Protein AF-A0A139QKC0-F1 (afdb_monomer)

Radius of gyration: 18.35 Å; Cα contacts (8 Å, |Δi|>4): 380; chains: 1; bounding box: 44×45×50 Å

Structure (mmCIF, N/CA/C/O backbone):
data_AF-A0A139QKC0-F1
#
_entry.id   AF-A0A139QKC0-F1
#
loop_
_atom_site.group_PDB
_atom_site.id
_atom_site.type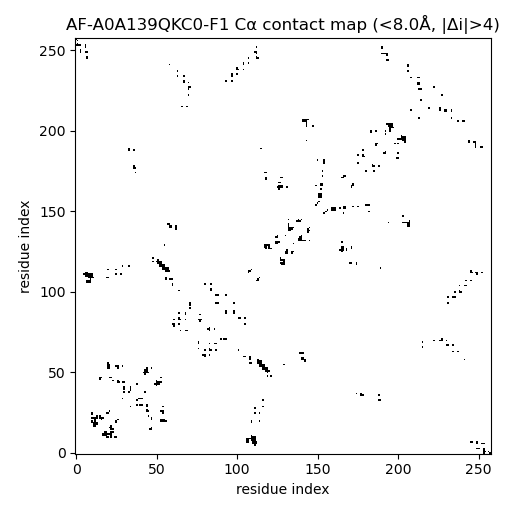_symbol
_atom_site.label_atom_id
_atom_site.label_alt_id
_atom_site.label_comp_id
_atom_site.label_asym_id
_atom_site.label_entity_id
_atom_site.label_seq_id
_atom_site.pdbx_PDB_ins_code
_atom_site.Cartn_x
_atom_site.Cartn_y
_atom_site.Cartn_z
_atom_site.occupancy
_atom_site.B_iso_or_equiv
_atom_site.auth_seq_id
_atom_site.auth_comp_id
_atom_site.auth_asym_id
_atom_site.auth_atom_id
_atom_site.pdbx_PDB_model_num
ATOM 1 N N . MET A 1 1 ? -12.555 21.041 9.481 1.00 50.53 1 MET A N 1
ATOM 2 C CA . MET A 1 1 ? -12.406 20.385 8.166 1.00 50.53 1 MET A CA 1
ATOM 3 C C . MET A 1 1 ? -10.942 19.985 8.025 1.00 50.53 1 MET A C 1
ATOM 5 O O . MET A 1 1 ? -10.095 20.866 8.113 1.00 50.53 1 MET A O 1
ATOM 9 N N . THR A 1 2 ? -10.614 18.692 7.971 1.00 68.69 2 THR A N 1
ATOM 10 C CA . THR A 1 2 ? -9.222 18.242 7.776 1.00 68.69 2 THR A CA 1
ATOM 11 C C . THR A 1 2 ? -8.948 18.145 6.277 1.00 68.69 2 THR A C 1
ATOM 13 O O . THR A 1 2 ? -9.756 17.577 5.555 1.00 68.69 2 THR A O 1
ATOM 16 N N . ASP A 1 3 ? -7.858 18.750 5.809 1.00 80.88 3 ASP A N 1
ATOM 17 C CA . ASP A 1 3 ? -7.497 18.802 4.387 1.00 80.88 3 ASP A CA 1
ATOM 18 C C . ASP A 1 3 ? -6.942 17.448 3.908 1.00 80.88 3 ASP A C 1
ATOM 20 O O . ASP A 1 3 ? -6.145 16.824 4.610 1.00 80.88 3 ASP A O 1
ATOM 24 N N . LYS A 1 4 ? -7.313 17.008 2.701 1.00 84.75 4 LYS A N 1
ATOM 25 C CA . LYS A 1 4 ? -6.740 15.830 2.029 1.00 84.75 4 LYS A CA 1
ATOM 26 C C . LYS A 1 4 ? -5.211 15.896 1.975 1.00 84.75 4 LYS A C 1
ATOM 28 O O . LYS A 1 4 ? -4.554 14.883 2.220 1.00 84.75 4 LYS A O 1
ATOM 33 N N . LEU A 1 5 ? -4.653 17.090 1.745 1.00 87.06 5 LEU A N 1
ATOM 34 C CA . LEU A 1 5 ? -3.205 17.323 1.697 1.00 87.06 5 LEU A CA 1
ATOM 35 C C . LEU A 1 5 ? -2.491 16.886 2.982 1.00 87.06 5 LEU A C 1
ATOM 37 O O . LEU A 1 5 ? -1.335 16.466 2.939 1.00 87.06 5 LEU A O 1
ATOM 41 N N . PHE A 1 6 ? -3.173 16.933 4.130 1.00 89.56 6 PHE A N 1
ATOM 42 C CA . PHE A 1 6 ? -2.609 16.464 5.391 1.00 89.56 6 PHE A CA 1
ATOM 43 C C . PHE A 1 6 ? -2.315 14.957 5.361 1.00 89.56 6 PHE A C 1
ATOM 45 O O . PHE A 1 6 ? -1.256 14.536 5.832 1.00 89.56 6 PHE A O 1
ATOM 52 N N . PHE A 1 7 ? -3.212 14.146 4.794 1.00 93.25 7 PHE A N 1
ATOM 53 C CA . PHE A 1 7 ? -3.075 12.686 4.805 1.00 93.25 7 PHE A CA 1
ATOM 54 C C . PHE A 1 7 ? -2.131 12.158 3.737 1.00 93.25 7 PHE A C 1
ATOM 56 O O . PHE A 1 7 ? -1.580 11.079 3.927 1.00 93.25 7 PHE A O 1
ATOM 63 N N . THR A 1 8 ? -1.923 12.915 2.661 1.00 92.94 8 THR A N 1
ATOM 64 C CA . THR A 1 8 ? -0.966 12.595 1.594 1.00 92.94 8 THR A CA 1
ATOM 65 C C . THR A 1 8 ? 0.406 13.237 1.812 1.00 92.94 8 THR A C 1
ATOM 67 O O . THR A 1 8 ? 1.302 13.043 0.997 1.00 92.94 8 THR A O 1
ATOM 70 N N . SER A 1 9 ? 0.587 14.015 2.887 1.00 90.25 9 SER A N 1
ATOM 71 C CA . SER A 1 9 ? 1.885 14.605 3.232 1.00 90.25 9 SER A CA 1
ATOM 72 C C . SER A 1 9 ? 2.860 13.558 3.762 1.00 90.25 9 SER A C 1
ATOM 74 O O . SER A 1 9 ? 2.472 12.698 4.559 1.00 90.25 9 SER A O 1
ATOM 76 N N . GLU A 1 10 ? 4.131 13.683 3.374 1.00 90.56 10 GLU A N 1
ATOM 77 C CA . GLU A 1 10 ? 5.200 12.847 3.911 1.00 90.56 10 GLU A CA 1
ATOM 78 C C . GLU A 1 10 ? 5.267 12.975 5.441 1.00 90.56 10 GLU A C 1
ATOM 80 O O . GLU A 1 10 ? 5.155 14.054 6.045 1.00 90.56 10 GLU A O 1
ATOM 85 N N . VAL A 1 11 ? 5.428 11.828 6.081 1.00 91.44 11 VAL A N 1
ATOM 86 C CA . VAL A 1 11 ? 5.733 11.687 7.490 1.00 91.44 11 VAL A CA 1
ATOM 87 C C . VAL A 1 11 ? 7.197 11.308 7.594 1.00 91.44 11 VAL A C 1
ATOM 89 O O . VAL A 1 11 ? 7.655 10.334 7.010 1.00 91.44 11 VAL A O 1
ATOM 92 N N . ILE A 1 12 ? 7.930 12.098 8.363 1.00 90.00 12 ILE A N 1
ATOM 93 C CA . ILE A 1 12 ? 9.345 11.874 8.625 1.00 90.00 12 ILE A CA 1
ATOM 94 C C . ILE A 1 12 ? 9.460 11.260 10.020 1.00 90.00 12 ILE A C 1
ATOM 96 O O . ILE A 1 12 ? 8.692 11.609 10.925 1.00 90.00 12 ILE A O 1
ATOM 100 N N . GLY A 1 13 ? 10.416 10.346 10.193 1.00 87.56 13 GLY A N 1
ATOM 101 C CA . GLY A 1 13 ? 10.811 9.860 11.513 1.00 87.56 13 GLY A CA 1
ATOM 102 C C . GLY A 1 13 ? 11.170 11.012 12.462 1.00 87.56 13 GLY A C 1
ATOM 103 O O . GLY A 1 13 ? 11.502 12.122 12.044 1.00 87.56 13 GLY A O 1
ATOM 104 N N . ASP A 1 14 ? 11.106 10.758 13.762 1.00 86.75 14 ASP A N 1
ATOM 105 C CA . ASP A 1 14 ? 11.431 11.722 14.808 1.00 86.75 14 ASP A CA 1
ATOM 106 C C . ASP A 1 14 ? 12.492 11.184 15.783 1.00 86.75 14 ASP A C 1
ATOM 108 O O . ASP A 1 14 ? 13.004 10.073 15.656 1.00 86.75 14 ASP A O 1
ATOM 112 N N . LYS A 1 15 ? 12.835 11.984 16.800 1.00 85.50 15 LYS A N 1
ATOM 113 C CA . LYS A 1 15 ? 13.825 11.597 17.819 1.00 85.50 15 LYS A CA 1
ATOM 114 C C . LYS A 1 15 ? 13.430 10.366 18.648 1.00 85.50 15 LYS A C 1
ATOM 116 O O . LYS A 1 15 ? 14.275 9.821 19.350 1.00 85.50 15 LYS A O 1
ATOM 121 N N . TYR A 1 16 ? 12.154 9.976 18.636 1.00 82.56 16 TYR A N 1
ATOM 122 C CA . TYR A 1 16 ? 11.637 8.812 19.355 1.00 82.56 16 TYR A CA 1
ATOM 123 C C . TYR A 1 16 ? 11.573 7.566 18.467 1.00 82.56 16 TYR A C 1
ATOM 125 O O . TYR A 1 16 ? 11.537 6.456 18.994 1.00 82.56 16 TYR A O 1
ATOM 133 N N . SER A 1 17 ? 11.533 7.736 17.144 1.00 81.69 17 SER A N 1
ATOM 134 C CA . SER A 1 17 ? 11.678 6.659 16.170 1.00 81.69 17 SER A CA 1
ATOM 135 C C . SER A 1 17 ? 12.115 7.197 14.812 1.00 81.69 17 SER A C 1
ATOM 137 O O . SER A 1 17 ? 11.450 8.061 14.248 1.00 81.69 17 SER A O 1
ATOM 139 N N . THR A 1 18 ? 13.169 6.627 14.230 1.00 83.88 18 THR A N 1
ATOM 140 C CA . THR A 1 18 ? 13.588 6.931 12.850 1.00 83.88 18 THR A CA 1
ATOM 141 C C . THR A 1 18 ? 12.639 6.352 11.796 1.00 83.88 18 THR A C 1
ATOM 143 O O . THR A 1 18 ? 12.794 6.647 10.617 1.00 83.88 18 THR A O 1
ATOM 146 N N . ASP A 1 19 ? 11.682 5.520 12.212 1.00 85.56 19 ASP A N 1
ATOM 147 C CA . ASP A 1 19 ? 10.668 4.889 11.371 1.00 85.56 19 ASP A CA 1
ATOM 148 C C . ASP A 1 19 ? 9.402 5.772 11.304 1.00 85.56 19 ASP A C 1
ATOM 150 O O . ASP A 1 19 ? 8.749 5.966 12.343 1.00 85.56 19 ASP A O 1
ATOM 154 N N . PRO A 1 20 ? 9.038 6.305 10.120 1.00 89.00 20 PRO A N 1
ATOM 155 C CA . PRO A 1 20 ? 7.841 7.124 9.921 1.00 89.00 20 PRO A CA 1
ATOM 156 C C . PRO A 1 20 ? 6.550 6.479 10.409 1.00 89.00 20 PRO A C 1
ATOM 158 O O . PRO A 1 20 ? 5.711 7.159 11.006 1.00 89.00 20 PRO A O 1
ATOM 161 N N . ASP A 1 21 ? 6.412 5.167 10.257 1.00 86.31 21 ASP A N 1
ATOM 162 C CA . ASP A 1 21 ? 5.188 4.430 10.584 1.00 86.31 21 ASP A CA 1
ATOM 163 C C . ASP A 1 21 ? 4.966 4.394 12.103 1.00 86.31 21 ASP A C 1
ATOM 165 O O . ASP A 1 21 ? 3.844 4.254 12.603 1.00 86.31 21 ASP A O 1
ATOM 169 N N . SER A 1 22 ? 6.053 4.591 12.852 1.00 86.12 22 SER A N 1
ATOM 170 C CA . SER A 1 22 ? 6.079 4.657 14.303 1.00 86.12 22 SER A CA 1
ATOM 171 C C . SER A 1 22 ? 6.313 6.072 14.833 1.00 86.12 22 SER A C 1
ATOM 173 O O . SER A 1 22 ? 6.342 6.219 16.045 1.00 86.12 22 SER A O 1
ATOM 175 N N . ALA A 1 23 ? 6.461 7.117 14.012 1.00 89.88 23 ALA A N 1
ATOM 176 C CA . ALA A 1 23 ? 6.717 8.484 14.482 1.00 89.88 23 ALA A CA 1
ATOM 177 C C . ALA A 1 23 ? 5.551 9.058 15.317 1.00 89.88 23 ALA A C 1
ATOM 179 O O . ALA A 1 23 ? 4.401 8.621 15.231 1.00 89.88 23 ALA A O 1
ATOM 180 N N . GLY A 1 24 ? 5.812 10.087 16.127 1.00 89.75 24 GLY A N 1
ATOM 181 C CA . GLY A 1 24 ? 4.812 10.712 16.996 1.00 89.75 24 GLY A CA 1
ATOM 182 C C . GLY A 1 24 ? 3.602 11.276 16.243 1.00 89.75 24 GLY A C 1
ATOM 183 O O . GLY A 1 24 ? 2.488 11.224 16.766 1.00 89.75 24 GLY A O 1
ATOM 184 N N . LYS A 1 25 ? 3.794 11.767 15.007 1.00 91.44 25 LYS A N 1
ATOM 185 C CA . LYS A 1 25 ? 2.697 12.194 14.115 1.00 91.44 25 LYS A CA 1
ATOM 186 C C . LYS A 1 25 ? 1.770 11.016 13.794 1.00 91.44 25 LYS A C 1
ATOM 188 O O . LYS A 1 25 ? 0.561 11.129 13.982 1.00 91.44 25 LYS A O 1
ATOM 193 N N . SER A 1 26 ? 2.341 9.882 13.404 1.00 91.75 26 SER A N 1
ATOM 194 C CA . SER A 1 26 ? 1.626 8.645 13.069 1.00 91.75 26 SER A CA 1
ATOM 195 C C . SER A 1 26 ? 0.897 8.061 14.275 1.00 91.75 26 SER A C 1
ATOM 197 O O . SER A 1 26 ? -0.282 7.741 14.198 1.00 91.75 26 SER A O 1
ATOM 199 N N . ARG A 1 27 ? 1.545 8.035 15.444 1.00 90.69 27 ARG A N 1
ATOM 200 C CA . ARG A 1 27 ? 0.936 7.541 16.690 1.00 90.69 27 ARG A CA 1
ATOM 201 C C . ARG A 1 27 ? -0.284 8.359 17.121 1.00 90.69 27 ARG A C 1
ATOM 203 O O . ARG A 1 27 ? -1.311 7.792 17.485 1.00 90.69 27 ARG A O 1
ATOM 210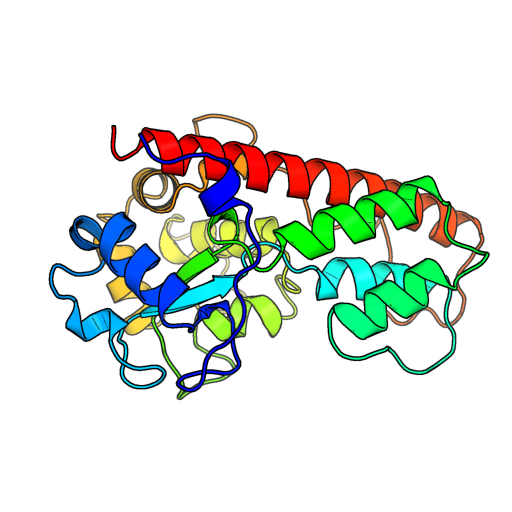 N N . LYS A 1 28 ? -0.207 9.692 17.019 1.00 90.56 28 LYS A N 1
ATOM 211 C CA . LYS A 1 28 ? -1.361 10.582 17.251 1.00 90.56 28 LYS A CA 1
ATOM 212 C C . LYS A 1 28 ? -2.471 10.360 16.226 1.00 90.56 28 LYS A C 1
ATOM 214 O O . LYS A 1 28 ? -3.645 10.451 16.573 1.00 90.56 28 LYS A O 1
ATOM 219 N N . PHE A 1 29 ? -2.104 10.083 14.977 1.00 92.25 29 PHE A N 1
ATOM 220 C CA . PHE A 1 29 ? -3.058 9.733 13.933 1.00 92.25 29 PHE A CA 1
ATOM 221 C C . PHE A 1 29 ? -3.792 8.424 14.267 1.00 92.25 29 PHE A C 1
ATOM 223 O O . PHE A 1 29 ? -5.019 8.434 14.298 1.00 92.25 29 PHE A O 1
ATOM 230 N N . TYR A 1 30 ? -3.095 7.346 14.639 1.00 92.06 30 TYR A N 1
ATOM 231 C CA . TYR A 1 30 ? -3.752 6.087 15.021 1.00 92.06 30 TYR A CA 1
ATOM 232 C C . TYR A 1 30 ? -4.683 6.255 16.219 1.00 92.06 30 TYR A C 1
ATOM 234 O O . TYR A 1 30 ? -5.836 5.844 16.140 1.00 92.06 30 TYR A O 1
ATOM 242 N N . ALA A 1 31 ? -4.228 6.939 17.275 1.00 91.12 31 ALA A N 1
ATOM 243 C CA . ALA A 1 31 ? -5.074 7.243 18.426 1.00 91.12 31 ALA A CA 1
ATOM 244 C C . ALA A 1 31 ? -6.362 7.962 17.990 1.00 91.12 31 ALA A C 1
ATOM 246 O O . ALA A 1 31 ? -7.452 7.540 18.337 1.00 91.12 31 ALA A O 1
ATOM 247 N N . LYS A 1 32 ? -6.267 8.976 17.125 1.00 90.81 32 LYS A N 1
ATOM 248 C CA . LYS A 1 32 ? -7.441 9.744 16.687 1.00 90.81 32 LYS A CA 1
ATOM 249 C C . LYS A 1 32 ? -8.429 8.951 15.815 1.00 90.81 32 LYS A C 1
ATOM 251 O O . LYS A 1 32 ? -9.641 9.155 15.921 1.00 90.81 32 LYS A O 1
ATOM 256 N N . TYR A 1 33 ? -7.939 8.132 14.886 1.00 91.50 33 TYR A N 1
ATOM 257 C CA . TYR A 1 33 ? -8.794 7.495 13.869 1.00 91.50 33 TYR A CA 1
ATOM 258 C C . TYR A 1 33 ? -9.215 6.068 14.223 1.00 91.50 33 TYR A C 1
ATOM 260 O O . TYR A 1 33 ? -10.229 5.613 13.701 1.00 91.50 33 TYR A O 1
ATOM 268 N N . TRP A 1 34 ? -8.506 5.410 15.144 1.00 91.75 34 TRP A N 1
ATOM 269 C CA . TRP A 1 34 ? -8.774 4.035 15.567 1.00 91.75 34 TRP A CA 1
ATOM 270 C C . TRP A 1 34 ? -9.049 3.874 17.069 1.00 91.75 34 TRP A C 1
ATOM 272 O O . TRP A 1 34 ? -9.208 2.739 17.503 1.00 91.75 34 TRP A O 1
ATOM 282 N N . GLU A 1 35 ? -9.145 4.936 17.883 1.00 88.44 35 GLU A N 1
ATOM 283 C CA . GLU A 1 35 ? -9.405 4.799 19.334 1.00 88.44 35 GLU A CA 1
ATOM 284 C C . GLU A 1 35 ? -10.615 3.904 19.649 1.00 88.44 35 GLU A C 1
ATOM 286 O O . GLU A 1 35 ? -10.507 2.910 20.365 1.00 88.44 35 GLU A O 1
ATOM 291 N N . ASN A 1 36 ? -11.759 4.180 19.026 1.00 87.62 36 ASN A N 1
ATOM 292 C CA . ASN A 1 36 ? -13.005 3.479 19.339 1.00 87.62 36 ASN A CA 1
ATOM 293 C C . ASN A 1 36 ? -12.990 2.000 18.922 1.00 87.62 36 ASN A C 1
ATOM 295 O O . ASN A 1 36 ? -13.719 1.196 19.495 1.00 87.62 36 ASN A O 1
ATOM 299 N N . THR A 1 37 ? -12.150 1.637 17.950 1.00 89.19 37 THR A N 1
ATOM 300 C CA . THR A 1 37 ? -12.023 0.261 17.453 1.00 89.19 37 THR A CA 1
ATOM 301 C C . THR A 1 37 ? -10.884 -0.488 18.149 1.00 89.19 37 THR A C 1
ATOM 303 O O . THR A 1 37 ? -11.050 -1.602 18.650 1.00 89.19 37 THR A O 1
ATOM 306 N N . LEU A 1 38 ? -9.694 0.112 18.192 1.00 89.50 38 LEU A N 1
ATOM 307 C CA . LEU A 1 38 ? -8.449 -0.554 18.572 1.00 89.50 38 LEU A CA 1
ATOM 308 C C . LEU A 1 38 ? -7.995 -0.267 19.999 1.00 89.50 38 LEU A C 1
ATOM 310 O O . LEU A 1 38 ? -7.397 -1.155 20.611 1.00 89.50 38 LEU A O 1
ATOM 314 N N . SER A 1 39 ? -8.268 0.914 20.558 1.00 84.19 39 SER A N 1
ATOM 315 C CA . SER A 1 39 ? -8.014 1.183 21.978 1.00 84.19 39 SER A CA 1
ATOM 316 C C . SER A 1 39 ? -8.594 2.514 22.459 1.00 84.19 39 SER A C 1
ATOM 318 O O . SER A 1 39 ? -8.251 3.548 21.887 1.00 84.19 39 SER A O 1
ATOM 320 N N . PRO A 1 40 ? -9.322 2.539 23.590 1.00 77.00 40 PRO A N 1
ATOM 321 C CA . PRO A 1 40 ? -9.788 3.788 24.185 1.00 77.00 40 PRO A CA 1
ATOM 322 C C . PRO A 1 40 ? -8.661 4.619 24.831 1.00 77.00 40 PRO A C 1
ATOM 324 O O . PRO A 1 40 ? -8.916 5.733 25.282 1.00 77.00 40 PRO A O 1
ATOM 327 N N . ASN A 1 41 ? -7.426 4.100 24.919 1.00 82.25 41 ASN A N 1
ATOM 328 C CA . ASN A 1 41 ? -6.345 4.707 25.695 1.00 82.25 41 ASN A CA 1
ATOM 329 C C . ASN A 1 41 ? -5.180 5.185 24.816 1.00 82.25 41 ASN A C 1
ATOM 331 O O . ASN A 1 41 ? -4.509 4.401 24.144 1.00 82.25 41 ASN A O 1
ATOM 335 N N . CYS A 1 42 ? -4.825 6.469 24.932 1.00 77.19 42 CYS A N 1
ATOM 336 C CA . CYS A 1 42 ? -3.662 7.057 24.250 1.00 77.19 42 CYS A CA 1
ATOM 337 C C . CYS A 1 42 ? -2.320 6.378 24.595 1.00 77.19 42 CYS A C 1
ATOM 339 O O . CYS A 1 42 ? -1.365 6.464 23.818 1.00 77.19 42 CYS A O 1
ATOM 341 N N . THR A 1 43 ? -2.219 5.712 25.751 1.00 81.06 43 THR A N 1
ATOM 342 C CA . THR A 1 43 ? -1.006 4.998 26.187 1.00 81.06 43 THR A CA 1
ATOM 343 C C . THR A 1 43 ? -0.589 3.904 25.214 1.00 81.06 43 THR A C 1
AT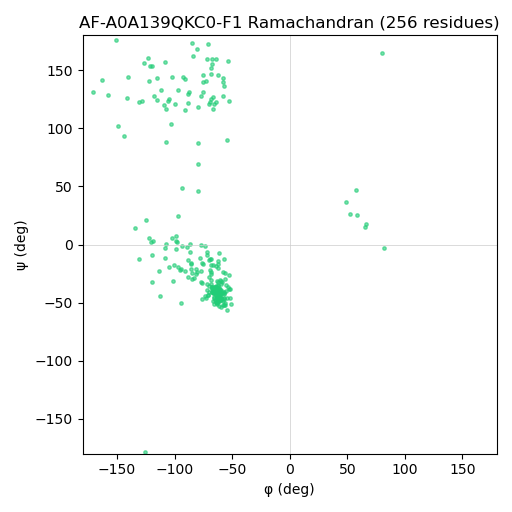OM 345 O O . THR A 1 43 ? 0.613 3.703 25.021 1.00 81.06 43 THR A O 1
ATOM 348 N N . ASP A 1 44 ? -1.556 3.288 24.535 1.00 88.44 44 ASP A N 1
ATOM 349 C CA . ASP A 1 44 ? -1.356 2.153 23.631 1.00 88.44 44 ASP A CA 1
ATOM 350 C C . ASP A 1 44 ? -0.617 2.542 22.347 1.00 88.44 44 ASP A C 1
ATOM 352 O O . ASP A 1 44 ? -0.112 1.673 21.641 1.00 88.44 44 ASP A O 1
ATOM 356 N N . TYR A 1 45 ? -0.487 3.847 22.096 1.00 87.69 45 TYR A N 1
ATOM 357 C CA . TYR A 1 45 ? 0.239 4.437 20.974 1.00 87.69 45 TYR A CA 1
ATOM 358 C C . TYR A 1 45 ? 1.402 5.328 21.440 1.00 87.69 45 TYR A C 1
ATOM 360 O O . TYR A 1 45 ? 2.044 5.990 20.634 1.00 87.69 45 TYR A O 1
ATOM 368 N N . SER A 1 46 ? 1.673 5.437 22.742 1.00 82.12 46 SER A N 1
ATOM 369 C CA . SER A 1 46 ? 2.494 6.540 23.268 1.00 82.12 46 SER A CA 1
ATOM 370 C C . SER A 1 46 ? 3.981 6.446 22.899 1.00 82.12 46 SER A C 1
ATOM 372 O O . SER A 1 46 ? 4.589 7.445 22.499 1.00 82.12 46 SER A O 1
ATOM 374 N N . THR A 1 47 ? 4.566 5.250 23.003 1.00 81.31 47 THR A N 1
ATOM 375 C CA . THR A 1 47 ? 6.021 5.050 22.956 1.00 81.31 47 THR A CA 1
ATOM 376 C C . THR A 1 47 ? 6.390 3.937 21.989 1.00 81.31 47 THR A C 1
ATOM 378 O O . THR A 1 47 ? 5.970 2.796 22.173 1.00 81.31 47 THR A O 1
ATOM 381 N N . ALA A 1 48 ? 7.225 4.241 20.991 1.00 75.00 48 ALA A N 1
ATOM 382 C CA . ALA A 1 48 ? 7.731 3.241 20.055 1.00 75.00 48 ALA A CA 1
ATOM 383 C C . ALA A 1 48 ? 8.371 2.063 20.815 1.00 75.00 48 ALA A C 1
ATOM 385 O O . ALA A 1 48 ? 9.259 2.248 21.648 1.00 75.00 48 ALA A O 1
ATOM 386 N N . GLY A 1 49 ? 7.898 0.841 20.565 1.00 71.56 49 GLY A N 1
ATOM 387 C CA . GLY A 1 49 ? 8.370 -0.364 21.246 1.00 71.56 49 GLY A CA 1
ATOM 388 C C . GLY A 1 49 ? 7.817 -0.695 22.609 1.00 71.56 49 GLY A C 1
ATOM 389 O O . GLY A 1 49 ? 8.174 -1.743 23.138 1.00 71.56 49 GLY A O 1
ATOM 390 N N . LYS A 1 50 ? 6.966 0.165 23.156 1.00 77.75 50 LYS A N 1
ATOM 391 C CA . LYS A 1 50 ? 6.092 -0.170 24.285 1.00 77.75 50 LYS A CA 1
ATOM 392 C C . LYS A 1 50 ? 4.614 -0.014 23.924 1.00 77.75 50 LYS A C 1
ATOM 394 O O . LYS A 1 50 ? 3.758 -0.373 24.721 1.00 77.75 50 LYS A O 1
ATOM 399 N N . ALA A 1 51 ? 4.333 0.564 22.758 1.00 82.31 51 ALA A N 1
ATOM 400 C CA . ALA A 1 51 ? 3.004 0.683 22.198 1.00 82.31 51 ALA A CA 1
ATOM 401 C C . ALA A 1 51 ? 2.425 -0.711 21.933 1.00 82.31 51 ALA A C 1
ATOM 403 O O . ALA A 1 51 ? 3.155 -1.632 21.581 1.00 82.31 51 ALA A O 1
ATOM 404 N N . ILE A 1 52 ? 1.114 -0.850 22.104 1.00 87.75 52 ILE A N 1
ATOM 405 C CA . ILE A 1 52 ? 0.385 -2.070 21.740 1.00 87.75 52 ILE A CA 1
ATOM 406 C C . ILE A 1 52 ? 0.200 -2.119 20.223 1.00 87.75 52 ILE A C 1
ATOM 408 O O . ILE A 1 52 ? 0.242 -3.196 19.632 1.00 87.75 52 ILE A O 1
ATOM 412 N N . TYR A 1 53 ? 0.045 -0.952 19.594 1.00 87.81 53 TYR A N 1
ATOM 413 C CA . TYR A 1 53 ? -0.076 -0.818 18.149 1.00 87.81 53 TYR A CA 1
ATOM 414 C C . TYR A 1 53 ? 1.006 0.098 17.591 1.00 87.81 53 TYR A C 1
ATOM 416 O O . TYR A 1 53 ? 1.312 1.156 18.150 1.00 87.81 53 TYR A O 1
ATOM 424 N N . ARG A 1 54 ? 1.538 -0.282 16.433 1.00 84.81 54 ARG A N 1
ATOM 425 C CA . ARG A 1 54 ? 2.380 0.567 15.590 1.00 84.81 54 ARG A CA 1
ATOM 426 C C . ARG A 1 54 ? 1.764 0.663 14.203 1.00 84.81 54 ARG A C 1
ATOM 428 O O . ARG A 1 54 ? 0.947 -0.168 13.829 1.00 84.81 54 ARG A O 1
ATOM 435 N N . GLY A 1 55 ? 2.159 1.674 13.447 1.00 82.75 55 GLY A N 1
ATOM 436 C CA . GLY A 1 55 ? 1.828 1.710 12.035 1.00 82.75 55 GLY A CA 1
ATOM 437 C C . GLY A 1 55 ? 2.617 0.702 11.232 1.00 82.75 55 GLY A C 1
ATOM 438 O O . GLY A 1 55 ? 3.719 0.308 11.625 1.00 82.75 55 GLY A O 1
ATOM 439 N N . ASP A 1 56 ? 2.078 0.391 10.068 1.00 87.19 56 ASP A N 1
ATOM 440 C CA . ASP A 1 56 ? 2.820 -0.188 8.966 1.00 87.19 56 ASP A CA 1
ATOM 441 C C . ASP A 1 56 ? 2.366 0.425 7.638 1.00 87.19 56 ASP A C 1
ATOM 443 O O . ASP A 1 56 ? 1.185 0.743 7.447 1.00 87.19 56 ASP A O 1
ATOM 447 N N . THR A 1 57 ? 3.316 0.604 6.732 1.00 90.25 57 THR A N 1
ATOM 448 C CA . THR A 1 57 ? 3.093 1.066 5.366 1.00 90.25 57 THR A CA 1
ATOM 449 C C . THR A 1 57 ? 2.378 -0.026 4.572 1.00 90.25 57 THR A C 1
ATOM 451 O O . THR A 1 57 ? 2.915 -1.117 4.398 1.00 90.25 57 THR A O 1
ATOM 454 N N . THR A 1 58 ? 1.189 0.251 4.031 1.00 91.50 58 THR A N 1
ATOM 455 C CA . THR A 1 58 ? 0.386 -0.749 3.303 1.00 91.50 58 THR A CA 1
ATOM 456 C C . THR A 1 58 ? 0.919 -1.024 1.897 1.00 91.50 58 THR A C 1
ATOM 458 O O . THR A 1 58 ? 1.130 -2.180 1.538 1.00 91.50 58 THR A O 1
ATOM 461 N N . ILE A 1 59 ? 1.233 0.013 1.121 1.00 94.12 59 ILE A N 1
ATOM 462 C CA . ILE A 1 59 ? 1.787 -0.114 -0.231 1.00 94.12 59 ILE A CA 1
ATOM 463 C C . ILE A 1 59 ? 3.263 0.280 -0.219 1.00 94.12 59 ILE A C 1
ATOM 465 O O . ILE A 1 59 ? 3.613 1.426 0.067 1.00 94.12 59 ILE A O 1
ATOM 469 N N . SER A 1 60 ? 4.134 -0.673 -0.538 1.00 91.31 60 SER A N 1
ATOM 470 C CA . SER A 1 60 ? 5.582 -0.505 -0.432 1.00 91.31 60 SER A CA 1
ATOM 471 C C . SER A 1 60 ? 6.205 0.073 -1.699 1.00 91.31 60 SER A C 1
ATOM 473 O O . SER A 1 60 ? 6.162 -0.532 -2.772 1.00 91.31 60 SER A O 1
ATOM 475 N N . PHE A 1 61 ? 6.874 1.221 -1.560 1.00 94.31 61 PHE A N 1
ATOM 476 C CA . PHE A 1 61 ? 7.726 1.771 -2.618 1.00 94.31 61 PHE A CA 1
ATOM 477 C C . PHE A 1 61 ? 8.868 0.819 -2.973 1.00 94.31 61 PHE A C 1
ATOM 479 O O . PHE A 1 61 ? 9.188 0.609 -4.143 1.00 94.31 61 PHE A O 1
ATOM 486 N N . ASN A 1 62 ? 9.489 0.232 -1.950 1.00 90.50 62 ASN A N 1
ATOM 487 C CA . ASN A 1 62 ? 10.664 -0.606 -2.123 1.00 90.50 62 ASN A CA 1
ATOM 488 C C . ASN A 1 62 ? 10.342 -1.830 -2.985 1.00 90.50 62 ASN A C 1
ATOM 490 O O . ASN A 1 62 ? 11.146 -2.167 -3.853 1.00 90.50 62 ASN A O 1
ATOM 494 N N . THR A 1 63 ? 9.181 -2.451 -2.804 1.00 88.50 63 THR A N 1
ATOM 495 C CA . THR A 1 63 ? 8.770 -3.640 -3.564 1.00 88.50 63 THR A CA 1
ATOM 496 C C . THR A 1 63 ? 8.710 -3.371 -5.059 1.00 88.50 63 THR A C 1
ATOM 498 O O . THR A 1 63 ? 9.400 -4.046 -5.829 1.00 88.50 63 THR A O 1
ATOM 501 N N . ILE A 1 64 ? 7.976 -2.338 -5.480 1.00 91.69 64 ILE A N 1
ATOM 502 C CA . ILE A 1 64 ? 7.845 -2.025 -6.906 1.00 91.69 64 ILE A CA 1
ATOM 503 C C . ILE A 1 64 ? 9.133 -1.433 -7.495 1.00 91.69 64 ILE A C 1
ATOM 505 O O . ILE A 1 64 ? 9.549 -1.815 -8.588 1.00 91.69 64 ILE A O 1
ATOM 509 N N . ALA A 1 65 ? 9.839 -0.570 -6.758 1.00 93.19 65 ALA A N 1
ATOM 510 C CA . ALA A 1 65 ? 11.091 0.014 -7.234 1.00 93.19 65 ALA A CA 1
ATOM 511 C C . ALA A 1 65 ? 12.185 -1.050 -7.390 1.00 93.19 65 ALA A C 1
ATOM 513 O O . ALA A 1 65 ? 12.867 -1.107 -8.408 1.00 93.19 65 ALA A O 1
ATOM 514 N N . GLY A 1 66 ? 12.329 -1.938 -6.401 1.00 89.62 66 GLY A N 1
ATOM 515 C CA . GLY A 1 66 ? 13.285 -3.042 -6.465 1.00 89.62 66 GLY A CA 1
ATOM 516 C C . GLY A 1 66 ? 12.966 -4.001 -7.607 1.00 89.62 66 GLY A C 1
ATOM 517 O O . GLY A 1 66 ? 13.877 -4.498 -8.263 1.00 89.62 66 GLY A O 1
ATOM 518 N N . SER A 1 67 ? 11.680 -4.208 -7.876 1.00 86.56 67 SER A N 1
ATOM 519 C CA . SER A 1 67 ? 11.216 -5.000 -9.005 1.00 86.56 67 SER A CA 1
ATOM 520 C C . SER A 1 67 ? 11.654 -4.408 -10.346 1.00 86.56 67 SER A C 1
ATOM 522 O O . SER A 1 67 ? 12.329 -5.076 -11.126 1.00 86.56 67 SER A O 1
ATOM 524 N N . VAL A 1 68 ? 11.371 -3.125 -10.580 1.00 90.50 68 VAL A N 1
ATOM 525 C CA . VAL A 1 68 ? 11.781 -2.428 -11.809 1.00 90.50 68 VAL A CA 1
ATOM 526 C C . VAL A 1 68 ? 13.300 -2.403 -11.970 1.00 90.50 68 VAL A C 1
ATOM 528 O O . VAL A 1 68 ? 13.811 -2.686 -13.052 1.00 90.50 68 VAL A O 1
ATOM 531 N N . LEU A 1 69 ? 14.047 -2.130 -10.897 1.00 91.25 69 LEU A N 1
ATOM 532 C CA . LEU A 1 69 ? 15.508 -2.062 -10.962 1.00 91.25 69 LEU A CA 1
ATOM 533 C C . LEU A 1 69 ? 16.151 -3.401 -11.350 1.00 91.25 69 LEU A C 1
ATOM 535 O O . LEU A 1 69 ? 17.154 -3.401 -12.061 1.00 91.25 69 LEU A O 1
ATOM 539 N N . ARG A 1 70 ? 15.553 -4.546 -10.988 1.00 87.56 70 ARG A N 1
ATOM 540 C CA . ARG A 1 70 ? 16.025 -5.872 -11.443 1.00 87.56 70 ARG A CA 1
ATOM 541 C C . ARG A 1 70 ? 15.923 -6.073 -12.960 1.00 87.56 70 ARG A C 1
ATOM 543 O O . ARG A 1 70 ? 16.591 -6.957 -13.483 1.00 87.56 70 ARG A O 1
ATOM 550 N N . LEU A 1 71 ? 15.115 -5.276 -13.665 1.00 86.81 71 LEU A N 1
ATOM 551 C CA . LEU A 1 71 ? 14.954 -5.354 -15.124 1.00 86.81 71 LEU A CA 1
ATOM 552 C C . LEU A 1 71 ? 16.014 -4.550 -15.894 1.00 86.81 71 LEU A C 1
ATOM 554 O O . LEU A 1 71 ? 16.171 -4.727 -17.107 1.00 86.81 71 LEU A O 1
ATOM 558 N N . VAL A 1 72 ? 16.703 -3.629 -15.217 1.00 87.62 72 VAL A N 1
ATOM 559 C CA . VAL A 1 72 ? 17.583 -2.641 -15.864 1.00 87.62 72 VAL A CA 1
ATOM 560 C C . VAL A 1 72 ? 18.971 -2.539 -15.238 1.00 87.62 72 VAL A C 1
ATOM 562 O O . VAL A 1 72 ? 19.854 -1.941 -15.845 1.00 87.62 72 VAL A O 1
ATOM 565 N N . MET A 1 73 ? 19.193 -3.122 -14.058 1.00 84.56 73 MET A N 1
ATOM 566 C CA . MET A 1 73 ? 20.482 -3.106 -13.366 1.00 84.56 73 MET A CA 1
ATOM 567 C C . MET A 1 73 ? 21.075 -4.509 -13.232 1.00 84.56 73 MET A C 1
ATOM 569 O O . MET A 1 73 ? 20.374 -5.473 -12.934 1.00 84.56 73 MET A O 1
ATOM 573 N N . THR A 1 74 ? 22.400 -4.591 -13.362 1.00 72.56 74 THR A N 1
ATOM 574 C CA . THR A 1 74 ? 23.215 -5.773 -13.021 1.00 72.56 74 THR A CA 1
ATOM 575 C C . THR A 1 74 ? 24.058 -5.568 -11.758 1.00 72.56 74 THR A C 1
ATOM 577 O O . THR A 1 74 ? 24.769 -6.479 -11.344 1.00 72.56 74 THR A O 1
ATOM 580 N N . ALA A 1 75 ? 24.013 -4.367 -11.175 1.00 75.25 75 ALA A N 1
ATOM 581 C CA . ALA A 1 75 ? 24.715 -3.997 -9.950 1.00 75.25 75 ALA A CA 1
ATOM 582 C C . ALA A 1 75 ? 23.912 -4.374 -8.693 1.00 75.25 75 ALA A C 1
ATOM 584 O O . ALA A 1 75 ? 22.744 -4.766 -8.774 1.00 75.25 75 ALA A O 1
ATOM 585 N N . ASP A 1 76 ? 24.534 -4.206 -7.525 1.00 84.69 76 ASP A N 1
ATOM 586 C CA . ASP A 1 76 ? 23.875 -4.420 -6.239 1.00 84.69 76 ASP A CA 1
ATOM 587 C C . ASP A 1 76 ? 22.635 -3.533 -6.076 1.00 84.69 76 ASP A C 1
ATOM 589 O O . ASP A 1 76 ? 22.618 -2.355 -6.438 1.00 84.69 76 ASP A O 1
ATOM 593 N N . MET A 1 77 ? 21.581 -4.116 -5.499 1.00 87.56 77 MET A N 1
ATOM 594 C CA . MET A 1 77 ? 20.307 -3.434 -5.287 1.00 87.56 77 MET A CA 1
ATOM 595 C C . MET A 1 77 ? 20.472 -2.276 -4.285 1.00 87.56 77 MET A C 1
ATOM 597 O O . MET A 1 77 ? 20.806 -2.539 -3.120 1.00 87.56 77 MET A O 1
ATOM 601 N N . PRO A 1 78 ? 20.158 -1.020 -4.669 1.00 91.50 78 PRO A N 1
ATOM 602 C CA . PRO A 1 78 ? 20.173 0.106 -3.743 1.00 91.50 78 PRO A CA 1
ATOM 603 C C . PRO A 1 78 ? 19.230 -0.119 -2.555 1.00 91.50 78 PRO A C 1
ATOM 605 O O . PRO A 1 78 ? 18.138 -0.689 -2.690 1.00 91.50 78 PRO A O 1
ATOM 608 N N . GLN A 1 79 ? 19.642 0.342 -1.375 1.00 89.50 79 GLN A N 1
ATOM 609 C CA . GLN A 1 79 ? 18.878 0.177 -0.139 1.00 89.50 79 GLN A CA 1
ATOM 610 C C . GLN A 1 79 ? 18.056 1.426 0.180 1.00 89.50 79 GLN A C 1
ATOM 612 O O . GLN A 1 79 ? 18.564 2.544 0.152 1.00 89.50 79 GLN A O 1
ATOM 617 N N . GLY A 1 80 ? 16.783 1.217 0.517 1.00 89.19 80 GLY A N 1
ATOM 618 C CA . GLY A 1 80 ? 15.845 2.288 0.847 1.00 89.19 80 GLY A CA 1
ATOM 619 C C . GLY A 1 80 ? 15.252 3.009 -0.367 1.00 89.19 80 GLY A C 1
ATOM 620 O O . GLY A 1 80 ? 15.731 2.907 -1.498 1.00 89.19 80 GLY A O 1
ATOM 621 N N . SER A 1 81 ? 14.183 3.758 -0.112 1.00 91.75 81 SER A N 1
ATOM 622 C CA . SER A 1 81 ? 13.367 4.402 -1.145 1.00 91.75 81 SER A CA 1
ATOM 623 C C . SER A 1 81 ? 14.115 5.504 -1.896 1.00 91.75 81 SER A C 1
ATOM 625 O O . SER A 1 81 ? 14.048 5.559 -3.120 1.00 91.75 81 SER A O 1
ATOM 627 N N . PHE A 1 82 ? 14.889 6.334 -1.192 1.00 93.50 82 PHE A N 1
ATOM 628 C CA . PHE A 1 82 ? 15.641 7.435 -1.802 1.00 93.50 82 PHE A CA 1
ATOM 629 C C . PHE A 1 82 ? 16.708 6.947 -2.794 1.00 93.50 82 PHE A C 1
ATOM 631 O O . PHE A 1 82 ? 16.729 7.385 -3.942 1.00 93.50 82 PHE A O 1
ATOM 638 N N . ALA A 1 83 ? 17.553 5.992 -2.389 1.00 95.31 83 ALA A N 1
ATOM 639 C CA . ALA A 1 83 ? 18.598 5.454 -3.260 1.00 95.31 83 ALA A CA 1
ATOM 640 C C . ALA A 1 83 ? 18.008 4.699 -4.464 1.00 95.31 83 ALA A C 1
ATOM 642 O O . ALA A 1 83 ? 18.520 4.798 -5.578 1.00 95.31 83 ALA A O 1
ATOM 643 N N . ARG A 1 84 ? 16.890 3.984 -4.266 1.00 96.12 84 ARG A N 1
ATOM 644 C CA . ARG A 1 84 ? 16.167 3.330 -5.367 1.00 96.12 84 ARG A CA 1
ATOM 645 C C . ARG A 1 84 ? 15.567 4.341 -6.339 1.00 96.12 84 ARG A C 1
ATOM 647 O O . ARG A 1 84 ? 15.690 4.144 -7.544 1.00 96.12 84 ARG A O 1
ATOM 654 N N . LEU A 1 85 ? 14.979 5.434 -5.846 1.00 97.38 85 LEU A N 1
ATOM 655 C CA . LEU A 1 85 ? 14.480 6.505 -6.708 1.00 97.38 85 LEU A CA 1
ATOM 656 C C . LEU A 1 85 ? 15.618 7.126 -7.526 1.00 97.38 85 LEU A C 1
ATOM 658 O O . LEU A 1 85 ? 15.467 7.281 -8.731 1.00 97.38 85 LEU A O 1
ATOM 662 N N . GLN A 1 86 ? 16.772 7.417 -6.919 1.00 97.19 86 GLN A N 1
ATOM 663 C CA . GLN A 1 86 ? 17.935 7.945 -7.645 1.00 97.19 86 GLN A CA 1
ATOM 664 C C . GLN A 1 86 ? 18.421 7.007 -8.758 1.00 97.19 86 GLN A C 1
ATOM 666 O O . GLN A 1 86 ? 18.720 7.466 -9.863 1.00 97.19 86 GLN A O 1
ATOM 671 N N . ALA A 1 87 ? 18.458 5.698 -8.494 1.00 96.44 87 ALA A N 1
ATOM 672 C CA . ALA A 1 87 ? 18.811 4.703 -9.504 1.00 96.44 87 ALA A CA 1
ATOM 673 C C . ALA A 1 87 ? 17.788 4.662 -10.652 1.00 96.44 87 ALA A C 1
ATOM 675 O O . ALA A 1 87 ? 18.176 4.586 -11.816 1.00 96.44 87 ALA A O 1
ATOM 676 N N . ILE A 1 88 ? 16.493 4.787 -10.340 1.00 96.81 88 ILE A N 1
ATOM 677 C CA . ILE A 1 88 ? 15.425 4.889 -11.344 1.00 96.81 88 ILE A CA 1
ATOM 678 C C . ILE A 1 88 ? 15.596 6.151 -12.200 1.00 96.81 88 ILE A C 1
ATOM 680 O O . ILE A 1 88 ? 15.555 6.066 -13.425 1.00 96.81 88 ILE A O 1
ATOM 684 N N . GLN A 1 89 ? 15.831 7.311 -11.577 1.00 97.81 89 GLN A N 1
ATOM 685 C CA . GLN A 1 89 ? 16.006 8.585 -12.288 1.00 97.81 89 GLN A CA 1
ATOM 686 C C . GLN A 1 89 ? 17.203 8.555 -13.244 1.00 97.81 89 GLN A C 1
ATOM 688 O O . GLN A 1 89 ? 17.119 9.059 -14.364 1.00 97.81 89 GLN A O 1
ATOM 693 N N . SER A 1 90 ? 18.294 7.919 -12.815 1.00 95.81 90 SER A N 1
ATOM 694 C CA . SER A 1 90 ? 19.542 7.825 -13.578 1.00 95.81 90 SER A CA 1
ATOM 695 C C . SER A 1 90 ? 19.507 6.776 -14.696 1.00 95.81 90 SER A C 1
ATOM 697 O O . SER A 1 90 ? 20.421 6.732 -15.511 1.00 95.81 90 SER A O 1
ATOM 699 N N . SER A 1 91 ? 18.493 5.905 -14.742 1.00 94.62 91 SER A N 1
ATOM 700 C CA . SER A 1 91 ? 18.425 4.844 -15.748 1.00 94.62 91 SER A CA 1
ATOM 701 C C . SER A 1 91 ? 17.992 5.388 -17.111 1.00 94.62 91 SER A C 1
ATOM 703 O O . SER A 1 91 ? 16.938 6.011 -17.237 1.00 94.62 91 SER A O 1
ATOM 705 N N . GLU A 1 92 ? 18.766 5.091 -18.153 1.00 94.44 92 GLU A N 1
ATOM 706 C CA . GLU A 1 92 ? 18.402 5.380 -19.551 1.00 94.44 92 GLU A CA 1
ATOM 707 C C . GLU A 1 92 ? 17.346 4.405 -20.101 1.00 94.44 92 GLU A C 1
ATOM 709 O O . GLU A 1 92 ? 16.696 4.682 -21.103 1.00 94.44 92 GLU A O 1
ATOM 714 N N . LEU A 1 93 ? 17.148 3.262 -19.435 1.00 92.81 93 LEU A N 1
ATOM 715 C CA . LEU A 1 93 ? 16.208 2.213 -19.846 1.00 92.81 93 LEU A CA 1
ATOM 716 C C . LEU A 1 93 ? 14.794 2.406 -19.279 1.00 92.81 93 LEU A C 1
ATOM 718 O O . LEU A 1 93 ? 13.911 1.592 -19.549 1.00 92.81 93 LEU A O 1
ATOM 722 N N . ILE A 1 94 ? 14.589 3.444 -18.466 1.00 94.56 94 ILE A N 1
ATOM 723 C CA . ILE A 1 94 ? 13.305 3.784 -17.854 1.00 94.56 94 ILE A CA 1
ATOM 724 C C . ILE A 1 94 ? 12.801 5.088 -18.472 1.00 94.56 94 ILE A C 1
ATOM 726 O O . ILE A 1 94 ? 13.544 6.064 -18.565 1.00 94.56 94 ILE A O 1
ATOM 730 N N . THR A 1 95 ? 11.529 5.111 -18.865 1.00 95.44 95 THR A N 1
ATOM 731 C CA . THR A 1 95 ? 10.899 6.282 -19.486 1.00 95.44 95 THR A CA 1
ATOM 732 C C . THR A 1 95 ? 10.732 7.437 -18.497 1.00 95.44 95 THR A C 1
ATOM 734 O O . THR A 1 95 ? 10.541 7.231 -17.296 1.00 95.44 95 THR A O 1
ATOM 737 N N . ASP A 1 96 ? 10.740 8.670 -19.004 1.00 97.25 96 ASP A N 1
ATOM 738 C CA . ASP A 1 96 ? 10.555 9.868 -18.173 1.00 97.25 96 ASP A CA 1
ATOM 739 C C . ASP A 1 96 ? 9.184 9.910 -17.488 1.00 97.25 96 ASP A C 1
ATOM 741 O O . ASP A 1 96 ? 9.065 10.382 -16.356 1.00 97.25 96 ASP A O 1
ATOM 745 N N . ASP A 1 97 ? 8.152 9.360 -18.133 1.00 97.25 97 ASP A N 1
ATOM 746 C CA . ASP A 1 97 ? 6.829 9.234 -17.522 1.00 97.25 97 ASP A CA 1
ATOM 747 C C . ASP A 1 97 ? 6.877 8.343 -16.275 1.00 97.25 97 ASP A C 1
ATOM 749 O O . ASP A 1 97 ? 6.421 8.745 -15.204 1.00 97.25 97 ASP A O 1
ATOM 753 N N . LEU A 1 98 ? 7.519 7.174 -16.372 1.00 97.19 98 LEU A N 1
ATOM 754 C CA . LEU A 1 98 ? 7.631 6.259 -15.241 1.00 97.19 98 LEU A CA 1
ATOM 755 C C . LEU A 1 98 ? 8.511 6.851 -14.127 1.00 97.19 98 LEU A C 1
ATOM 757 O O . LEU A 1 98 ? 8.173 6.743 -12.947 1.00 97.19 98 LEU A O 1
ATOM 761 N N . LYS A 1 99 ? 9.591 7.563 -14.481 1.00 98.38 99 LYS A N 1
ATOM 762 C CA . LYS A 1 99 ? 10.409 8.336 -13.528 1.00 98.38 99 LYS A CA 1
ATOM 763 C C . LYS A 1 99 ? 9.583 9.378 -12.769 1.00 98.38 99 LYS A C 1
ATOM 765 O O . LYS A 1 99 ? 9.755 9.526 -11.552 1.00 98.38 99 LYS A O 1
ATOM 770 N N . ARG A 1 100 ? 8.687 10.096 -13.456 1.00 98.31 100 ARG A N 1
ATOM 771 C CA . ARG A 1 100 ? 7.776 11.063 -12.826 1.00 98.31 100 ARG A CA 1
ATOM 772 C C . ARG A 1 100 ? 6.832 10.361 -11.851 1.00 98.31 100 ARG A C 1
ATOM 774 O O . ARG A 1 100 ? 6.765 10.768 -10.693 1.00 98.31 100 ARG A O 1
ATOM 781 N N . GLN A 1 101 ? 6.197 9.266 -12.272 1.00 98.31 101 GLN A N 1
ATOM 782 C CA . GLN A 1 101 ? 5.277 8.498 -11.424 1.00 98.31 101 GLN A CA 1
ATOM 783 C C . GLN A 1 101 ? 5.961 7.934 -10.170 1.00 98.31 101 GLN A C 1
ATOM 785 O O . GLN A 1 101 ? 5.413 8.021 -9.074 1.00 98.31 101 GLN A O 1
ATOM 790 N N . PHE A 1 102 ? 7.192 7.423 -10.284 1.00 98.12 102 PHE A N 1
ATOM 791 C CA . PHE A 1 102 ? 7.967 6.994 -9.116 1.00 98.12 102 PHE A CA 1
ATOM 792 C C . PHE A 1 102 ? 8.261 8.149 -8.151 1.00 98.12 102 PHE A C 1
ATOM 794 O O . PHE A 1 102 ? 8.210 7.961 -6.937 1.00 98.12 102 PHE A O 1
ATOM 801 N N . THR A 1 103 ? 8.546 9.344 -8.671 1.00 97.50 103 THR A N 1
ATOM 802 C CA . THR A 1 103 ? 8.777 10.540 -7.843 1.00 97.50 103 THR A CA 1
ATOM 803 C C . THR A 1 103 ? 7.511 10.961 -7.102 1.00 97.50 103 THR A C 1
ATOM 805 O O . THR A 1 103 ? 7.568 11.334 -5.933 1.00 97.50 103 THR A O 1
ATOM 808 N N . GLU A 1 104 ? 6.359 10.905 -7.766 1.00 96.38 104 GLU A N 1
ATOM 809 C CA . GLU A 1 104 ? 5.061 11.201 -7.157 1.00 96.38 104 GLU A CA 1
ATOM 810 C C . GLU A 1 104 ? 4.703 10.164 -6.09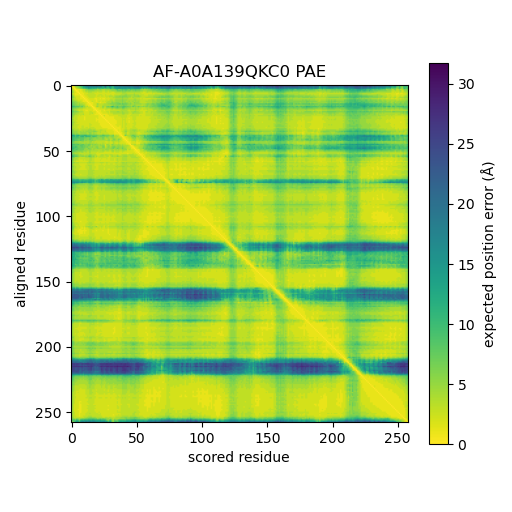0 1.00 96.38 104 GLU A C 1
ATOM 812 O O . GLU A 1 104 ? 4.369 10.528 -4.962 1.00 96.38 104 GLU A O 1
ATOM 817 N N . PHE A 1 105 ? 4.870 8.878 -6.396 1.00 97.25 105 PHE A N 1
ATOM 818 C CA . PHE A 1 105 ? 4.577 7.806 -5.454 1.00 97.25 105 PHE A CA 1
ATOM 819 C C . PHE A 1 105 ? 5.505 7.822 -4.231 1.00 97.25 105 PHE A C 1
ATOM 821 O O . PHE A 1 105 ? 5.045 7.595 -3.113 1.00 97.25 105 PHE A O 1
ATOM 828 N N . GLN A 1 106 ? 6.789 8.160 -4.397 1.00 94.94 106 GLN A N 1
ATOM 829 C CA . GLN A 1 106 ? 7.733 8.274 -3.279 1.00 94.94 106 GLN A CA 1
ATOM 830 C C . GLN A 1 106 ? 7.291 9.322 -2.244 1.00 94.94 106 GLN A C 1
ATOM 832 O O . GLN A 1 106 ? 7.464 9.093 -1.049 1.00 94.94 106 GLN A O 1
ATOM 837 N N . LYS A 1 107 ? 6.641 10.413 -2.668 1.00 91.12 107 LYS A N 1
ATOM 838 C CA . LYS A 1 107 ? 6.088 11.427 -1.750 1.00 91.12 107 LYS A CA 1
ATOM 839 C C . LYS A 1 107 ? 4.884 10.915 -0.958 1.00 91.12 107 LYS A C 1
ATOM 841 O O . LYS A 1 107 ? 4.620 11.396 0.140 1.00 91.12 107 LYS A O 1
ATOM 846 N N . LEU A 1 108 ? 4.148 9.958 -1.522 1.00 93.00 108 LEU A N 1
ATOM 847 C CA . LEU A 1 108 ? 2.931 9.395 -0.936 1.00 93.00 108 LEU A CA 1
ATOM 848 C C . LEU A 1 108 ? 3.200 8.174 -0.057 1.00 93.00 108 LEU A C 1
ATOM 850 O O . LEU A 1 108 ? 2.368 7.844 0.789 1.00 93.00 108 LEU A O 1
ATOM 854 N N . TYR A 1 109 ? 4.321 7.479 -0.251 1.00 90.81 109 TYR A N 1
ATOM 855 C CA . TYR A 1 109 ? 4.501 6.170 0.370 1.00 90.81 109 TYR A CA 1
ATOM 856 C C . TYR A 1 109 ? 4.609 6.249 1.903 1.00 90.81 109 TYR A C 1
ATOM 858 O O . TYR A 1 109 ? 3.991 5.437 2.581 1.00 90.81 109 TYR A O 1
ATOM 866 N N . HIS A 1 110 ? 5.288 7.252 2.464 1.00 92.56 110 HIS A N 1
ATOM 867 C CA . HIS A 1 110 ? 5.293 7.511 3.910 1.00 92.56 110 HIS A CA 1
ATOM 868 C C . HIS A 1 110 ? 4.217 8.526 4.308 1.00 92.56 110 HIS A C 1
ATOM 870 O O . HIS A 1 110 ? 4.498 9.509 4.989 1.00 92.56 110 HIS A O 1
ATOM 876 N N . SER A 1 111 ? 2.984 8.343 3.850 1.00 94.44 111 SER A N 1
ATOM 877 C CA . SER A 1 111 ? 1.880 9.238 4.198 1.00 94.44 111 SER A CA 1
ATOM 878 C C . SER A 1 111 ? 0.901 8.568 5.155 1.00 94.44 111 SER A C 1
ATOM 880 O O . SER A 1 111 ? 0.792 7.343 5.206 1.00 94.44 111 SER A O 1
ATOM 882 N N . LEU A 1 112 ? 0.139 9.369 5.905 1.00 94.31 112 LEU A N 1
ATOM 883 C CA . LEU A 1 112 ? -0.875 8.843 6.829 1.00 94.31 112 LEU A CA 1
ATOM 884 C C . LEU A 1 112 ? -1.944 8.022 6.095 1.00 94.31 112 LEU A C 1
ATOM 886 O O . LEU A 1 112 ? -2.471 7.061 6.651 1.00 94.31 112 LEU A O 1
ATOM 890 N N . ALA A 1 113 ? -2.226 8.365 4.836 1.00 94.94 113 ALA A N 1
ATOM 891 C CA . ALA A 1 113 ? -3.115 7.605 3.968 1.00 94.94 113 ALA A CA 1
ATOM 892 C C . ALA A 1 113 ? -2.567 6.221 3.594 1.00 94.94 113 ALA A C 1
ATOM 894 O O . ALA A 1 113 ? -3.344 5.369 3.178 1.00 94.94 113 ALA A O 1
ATOM 895 N N . ASN A 1 114 ? -1.266 5.963 3.752 1.00 95.31 114 ASN A N 1
ATOM 896 C CA . ASN A 1 114 ? -0.659 4.657 3.499 1.00 95.31 114 ASN A CA 1
ATOM 897 C C . ASN A 1 114 ? -0.440 3.836 4.777 1.00 95.31 114 ASN A C 1
ATOM 899 O O . ASN A 1 114 ? -0.005 2.695 4.694 1.00 95.31 114 ASN A O 1
ATOM 903 N N . PHE A 1 115 ? -0.734 4.375 5.962 1.00 93.62 115 PHE A N 1
ATOM 904 C CA . PHE A 1 115 ? -0.471 3.672 7.216 1.00 93.62 115 PHE A CA 1
ATOM 905 C C . PHE A 1 115 ? -1.670 2.865 7.710 1.00 93.62 115 PHE A C 1
ATOM 907 O O . PHE A 1 115 ? -2.823 3.283 7.580 1.00 93.62 115 PHE A O 1
ATOM 914 N N . LEU A 1 116 ? -1.397 1.707 8.303 1.00 91.81 116 LEU A N 1
ATOM 915 C CA . LEU A 1 116 ? -2.371 0.848 8.970 1.00 91.81 116 LEU A CA 1
ATOM 916 C C . LEU A 1 116 ? -1.863 0.516 10.381 1.00 91.81 116 LEU A C 1
ATOM 918 O O . LEU A 1 116 ? -0.755 -0.005 10.501 1.00 91.81 116 LEU A O 1
ATOM 922 N N . PRO A 1 117 ? -2.623 0.801 11.455 1.00 90.31 117 PRO A N 1
ATOM 923 C CA . PRO A 1 117 ? -2.248 0.341 12.783 1.00 90.31 117 PRO A CA 1
ATOM 924 C C . PRO A 1 117 ? -2.397 -1.179 12.896 1.00 90.31 117 PRO A C 1
ATOM 926 O O . PRO A 1 117 ? -3.485 -1.739 12.739 1.00 90.31 117 PRO A O 1
A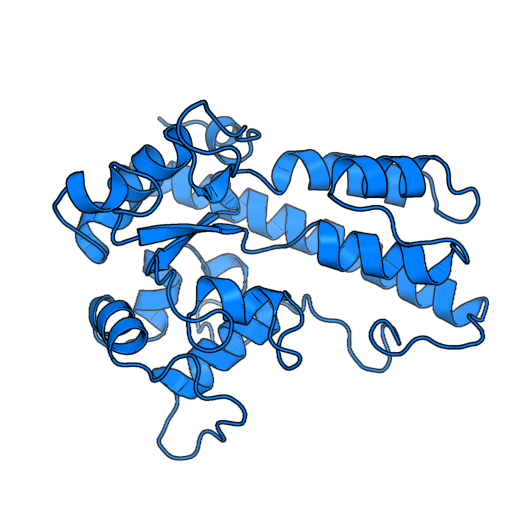TOM 929 N N . LEU A 1 118 ? -1.289 -1.827 13.234 1.00 89.12 118 LEU A N 1
ATOM 930 C CA . LEU A 1 118 ? -1.160 -3.258 13.451 1.00 89.12 118 LEU A CA 1
ATOM 931 C C . LEU A 1 118 ? -0.528 -3.524 14.833 1.00 89.12 118 LEU A C 1
ATOM 933 O O . LEU A 1 118 ? 0.150 -2.649 15.387 1.00 89.12 118 LEU A O 1
ATOM 937 N N . PRO A 1 119 ? -0.742 -4.706 15.439 1.00 86.75 119 PRO A N 1
ATOM 938 C CA . PRO A 1 119 ? -0.154 -5.035 16.740 1.00 86.75 119 PRO A CA 1
ATOM 939 C C . PRO A 1 119 ? 1.381 -4.956 16.723 1.00 86.75 119 PRO A C 1
ATOM 941 O O . PRO A 1 119 ? 2.015 -5.589 15.882 1.00 86.75 119 PRO A O 1
ATOM 944 N N . ASP A 1 120 ? 2.002 -4.221 17.651 1.00 80.88 120 ASP A N 1
ATOM 945 C CA . ASP A 1 120 ? 3.467 -4.144 17.790 1.00 80.88 120 ASP A CA 1
ATOM 946 C C . ASP A 1 120 ? 3.987 -5.388 18.524 1.00 80.88 120 ASP A C 1
ATOM 948 O O . ASP A 1 120 ? 4.112 -5.415 19.750 1.00 80.88 120 ASP A O 1
ATOM 952 N N . ASP A 1 121 ? 4.268 -6.458 17.779 1.00 70.94 121 ASP A N 1
ATOM 953 C CA . ASP A 1 121 ? 4.876 -7.661 18.344 1.00 70.94 121 ASP A CA 1
ATOM 954 C C . ASP A 1 121 ? 6.336 -7.822 17.923 1.00 70.94 121 ASP A C 1
ATOM 956 O O . ASP A 1 121 ? 6.676 -8.478 16.944 1.00 70.94 121 ASP A O 1
ATOM 960 N N . LYS A 1 122 ? 7.227 -7.226 18.710 1.00 62.59 122 LYS A N 1
ATOM 961 C CA . LYS A 1 122 ? 8.668 -7.179 18.427 1.00 62.59 122 LYS A CA 1
ATOM 962 C C . LYS A 1 122 ? 9.399 -8.514 18.528 1.00 62.59 122 LYS A C 1
ATOM 964 O O . LYS A 1 122 ? 10.558 -8.593 18.121 1.00 62.59 122 LYS A O 1
ATOM 969 N N . TRP A 1 123 ? 8.770 -9.541 19.091 1.00 52.59 123 TRP A N 1
ATOM 970 C CA . TRP A 1 123 ? 9.489 -10.730 19.547 1.00 52.59 123 TRP A CA 1
ATOM 971 C C . TRP A 1 123 ? 9.668 -11.805 18.476 1.00 52.59 123 TRP A C 1
ATOM 973 O O . TRP A 1 123 ? 10.526 -12.672 18.636 1.00 52.59 123 TRP A O 1
ATOM 983 N N . HIS A 1 124 ? 8.954 -11.729 17.348 1.00 55.78 124 HIS A N 1
ATOM 984 C CA . HIS A 1 124 ? 8.973 -12.818 16.372 1.00 55.78 124 HIS A CA 1
ATOM 985 C C . HIS A 1 124 ? 8.900 -12.339 14.921 1.00 55.78 124 HIS A C 1
ATOM 987 O O . HIS A 1 124 ? 7.816 -12.196 14.362 1.00 55.78 124 HIS A O 1
ATOM 993 N N . ARG A 1 125 ? 10.062 -12.160 14.276 1.00 49.97 125 ARG A N 1
ATOM 994 C CA . ARG A 1 125 ? 10.191 -11.687 12.878 1.00 49.97 125 ARG A CA 1
ATOM 995 C C . ARG A 1 125 ? 9.464 -12.538 11.821 1.00 49.97 125 ARG A C 1
ATOM 997 O O . ARG A 1 125 ? 9.311 -12.082 10.695 1.00 49.97 125 ARG A O 1
ATOM 1004 N N . HIS A 1 126 ? 8.999 -13.736 12.173 1.00 53.34 126 HIS A N 1
ATOM 1005 C CA . HIS A 1 126 ? 8.280 -14.641 11.269 1.00 53.34 126 HIS A CA 1
ATOM 1006 C C . HIS A 1 126 ? 6.864 -15.000 11.740 1.00 53.34 126 HIS A C 1
ATOM 1008 O O . HIS A 1 126 ? 6.193 -15.780 11.078 1.00 53.34 126 HIS A O 1
ATOM 1014 N N . THR A 1 127 ? 6.389 -14.456 12.868 1.00 56.03 127 THR A N 1
ATOM 1015 C CA . THR A 1 127 ? 5.072 -14.830 13.424 1.00 56.03 127 THR A CA 1
ATOM 1016 C C . THR A 1 127 ? 4.223 -13.635 13.858 1.00 56.03 127 THR A C 1
ATOM 1018 O O . THR A 1 127 ? 3.244 -13.822 14.578 1.00 56.03 127 THR A O 1
ATOM 1021 N N . ASN A 1 128 ? 4.573 -12.410 13.449 1.00 67.19 128 ASN A N 1
ATOM 1022 C CA . ASN A 1 128 ? 3.735 -11.235 13.682 1.00 67.19 128 ASN A CA 1
ATOM 1023 C C . ASN A 1 128 ? 3.333 -10.539 12.379 1.00 67.19 128 ASN A C 1
ATOM 1025 O O . ASN A 1 128 ? 4.043 -10.611 11.378 1.00 67.19 128 ASN A O 1
ATOM 1029 N N . MET A 1 129 ? 2.193 -9.848 12.420 1.00 75.62 129 MET A N 1
ATOM 1030 C CA . MET A 1 129 ? 1.554 -9.247 11.247 1.00 75.62 129 MET A CA 1
ATOM 1031 C C . MET A 1 129 ? 2.413 -8.181 10.551 1.00 75.62 129 MET A C 1
ATOM 1033 O O . MET A 1 129 ? 2.423 -8.146 9.325 1.00 75.62 129 MET A O 1
ATOM 1037 N N . ASN A 1 130 ? 3.165 -7.371 11.308 1.00 72.94 130 ASN A N 1
ATOM 1038 C CA . ASN A 1 130 ? 4.012 -6.306 10.746 1.00 72.94 130 ASN A CA 1
ATOM 1039 C C . ASN A 1 130 ? 5.153 -6.883 9.912 1.00 72.94 130 ASN A C 1
ATOM 1041 O O . ASN A 1 130 ? 5.508 -6.371 8.858 1.00 72.94 130 ASN A O 1
ATOM 1045 N N . THR A 1 131 ? 5.769 -7.963 10.393 1.00 72.06 131 THR A N 1
ATOM 1046 C CA . THR A 1 131 ? 6.900 -8.566 9.687 1.00 72.06 131 THR A CA 1
ATOM 1047 C C . THR A 1 131 ? 6.443 -9.535 8.610 1.00 72.06 131 THR A C 1
ATOM 1049 O O . THR A 1 131 ? 7.131 -9.666 7.604 1.00 72.06 131 THR A O 1
ATOM 1052 N N . ALA A 1 132 ? 5.289 -10.189 8.779 1.00 71.88 132 ALA A N 1
ATOM 1053 C CA . ALA A 1 132 ? 4.739 -11.125 7.798 1.00 71.88 132 ALA A CA 1
ATOM 1054 C C . ALA A 1 132 ? 4.549 -10.479 6.427 1.00 71.88 132 ALA A C 1
ATOM 1056 O O . ALA A 1 132 ? 4.889 -11.090 5.418 1.00 71.88 132 ALA A O 1
ATOM 1057 N N . LYS A 1 133 ? 4.067 -9.232 6.401 1.00 73.62 133 LYS A N 1
ATOM 1058 C CA . LYS A 1 133 ? 3.845 -8.484 5.167 1.00 73.62 133 LYS A CA 1
ATOM 1059 C C . LYS A 1 133 ? 5.124 -8.378 4.330 1.00 73.62 133 LYS A C 1
ATOM 1061 O O . LYS A 1 133 ? 5.120 -8.776 3.171 1.00 73.62 133 LYS A O 1
ATOM 1066 N N . GLY A 1 134 ? 6.226 -7.933 4.936 1.00 70.12 134 GLY A N 1
ATOM 1067 C CA . GLY A 1 134 ? 7.505 -7.742 4.243 1.00 70.12 134 GLY A CA 1
ATOM 1068 C C . GLY A 1 134 ? 8.395 -8.987 4.120 1.00 70.12 134 GLY A C 1
ATOM 1069 O O . GLY A 1 134 ? 9.243 -9.042 3.232 1.00 70.12 134 GLY A O 1
ATOM 1070 N N . ALA A 1 135 ? 8.250 -9.972 5.013 1.00 68.62 135 ALA A N 1
ATOM 1071 C CA . ALA A 1 135 ? 9.155 -11.123 5.109 1.00 68.62 135 ALA A CA 1
ATOM 1072 C C . ALA A 1 135 ? 8.579 -12.431 4.549 1.00 68.62 135 ALA A C 1
ATOM 1074 O O . ALA A 1 135 ? 9.356 -13.346 4.271 1.00 68.62 135 ALA A O 1
ATOM 1075 N N . SER A 1 136 ? 7.254 -12.551 4.402 1.00 72.00 136 SER A N 1
ATOM 1076 C CA . SER A 1 136 ? 6.646 -13.763 3.851 1.00 72.00 136 SER A CA 1
ATOM 1077 C C . SER A 1 136 ? 6.849 -13.833 2.341 1.00 72.00 136 SER A C 1
ATOM 1079 O O . SER A 1 136 ? 6.548 -12.893 1.597 1.00 72.00 136 SER A O 1
ATOM 1081 N N . ALA A 1 137 ? 7.317 -14.992 1.883 1.00 68.19 137 ALA A N 1
ATOM 1082 C CA . ALA A 1 137 ? 7.392 -15.307 0.465 1.00 68.19 137 ALA A CA 1
ATOM 1083 C C . ALA A 1 137 ? 6.003 -15.510 -0.167 1.00 68.19 137 ALA A C 1
ATOM 1085 O O . ALA A 1 137 ? 5.908 -15.535 -1.384 1.00 68.19 137 ALA A O 1
ATOM 1086 N N . ALA A 1 138 ? 4.934 -15.651 0.622 1.00 69.38 138 ALA A N 1
ATOM 1087 C CA . ALA A 1 138 ? 3.585 -15.819 0.089 1.00 69.38 138 ALA A CA 1
ATOM 1088 C C . ALA A 1 138 ? 2.977 -14.497 -0.408 1.00 69.38 138 ALA A C 1
ATOM 1090 O O . ALA A 1 138 ? 2.207 -14.502 -1.364 1.00 69.38 138 ALA A O 1
ATOM 1091 N N . TYR A 1 139 ? 3.321 -13.369 0.225 1.00 75.44 139 TYR A N 1
ATOM 1092 C CA . TYR A 1 139 ? 2.703 -12.066 -0.072 1.00 75.44 139 TYR A CA 1
ATOM 1093 C C . TYR A 1 139 ? 3.682 -11.067 -0.686 1.00 75.44 139 TYR A C 1
ATOM 1095 O O . TYR A 1 139 ? 3.259 -10.127 -1.353 1.00 75.44 139 TYR A O 1
ATOM 1103 N N . HIS A 1 140 ? 4.988 -11.254 -0.460 1.00 75.50 140 HIS A N 1
ATOM 1104 C CA . HIS A 1 140 ? 6.054 -10.429 -1.027 1.00 75.50 140 HIS A CA 1
ATOM 1105 C C . HIS A 1 140 ? 5.848 -8.907 -0.875 1.00 75.50 140 HIS A C 1
ATOM 1107 O O . HIS A 1 140 ? 6.208 -8.137 -1.768 1.00 75.50 140 HIS A O 1
ATOM 1113 N N . ASP A 1 141 ? 5.287 -8.476 0.259 1.00 82.00 141 ASP A N 1
ATOM 1114 C CA . ASP A 1 141 ? 4.991 -7.074 0.581 1.00 82.00 141 ASP A CA 1
ATOM 1115 C C . ASP A 1 141 ? 3.926 -6.408 -0.316 1.00 82.00 141 ASP A C 1
ATOM 1117 O O . ASP A 1 141 ? 3.769 -5.183 -0.296 1.00 82.00 141 ASP A O 1
ATOM 1121 N N . PHE A 1 142 ? 3.162 -7.203 -1.076 1.00 88.94 142 PHE A N 1
ATOM 1122 C CA . PHE A 1 142 ? 1.999 -6.729 -1.817 1.00 88.94 142 PHE A CA 1
ATOM 1123 C C . PHE A 1 142 ? 0.723 -6.760 -0.961 1.00 88.94 142 PHE A C 1
ATOM 1125 O O . PHE A 1 142 ? 0.427 -7.768 -0.312 1.00 88.94 142 PHE A O 1
ATOM 1132 N N . PRO A 1 143 ? -0.045 -5.656 -0.933 1.00 90.69 143 PRO A N 1
ATOM 1133 C CA . PRO A 1 143 ? -1.201 -5.517 -0.053 1.00 90.69 143 PRO A CA 1
ATOM 1134 C C . PRO A 1 143 ? -2.380 -6.415 -0.446 1.00 90.69 143 PRO A C 1
ATOM 1136 O O . PRO A 1 143 ? -3.043 -6.931 0.443 1.00 90.69 143 PRO A O 1
ATOM 1139 N N . ASP A 1 144 ? -2.633 -6.645 -1.734 1.00 91.56 144 ASP A N 1
ATOM 1140 C CA . ASP A 1 144 ? -3.704 -7.529 -2.212 1.00 91.56 144 ASP A CA 1
ATOM 1141 C C . ASP A 1 144 ? -3.481 -8.978 -1.761 1.00 91.56 144 ASP A C 1
ATOM 1143 O O . ASP A 1 144 ? -4.375 -9.581 -1.173 1.00 91.56 144 ASP A O 1
ATOM 1147 N N . LEU A 1 145 ? -2.259 -9.502 -1.910 1.00 88.00 145 LEU A N 1
ATOM 1148 C CA . LEU A 1 145 ? -1.911 -10.835 -1.404 1.00 88.00 145 LEU A CA 1
ATOM 1149 C C . LEU A 1 145 ? -1.971 -10.909 0.126 1.00 88.00 145 LEU A C 1
ATOM 1151 O O . LEU A 1 145 ? -2.453 -11.894 0.686 1.00 88.00 145 LEU A O 1
ATOM 1155 N N . PHE 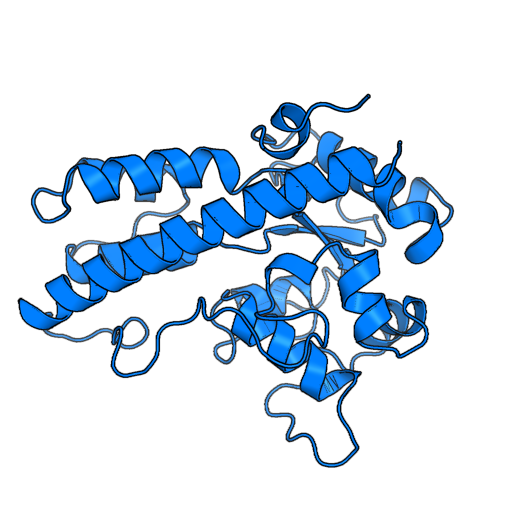A 1 146 ? -1.502 -9.865 0.814 1.00 88.44 146 PHE A N 1
ATOM 1156 C CA . PHE A 1 146 ? -1.562 -9.794 2.273 1.00 88.44 146 PHE A CA 1
ATOM 1157 C C . PHE A 1 146 ? -3.011 -9.802 2.780 1.00 88.44 146 PHE A C 1
ATOM 1159 O O . PHE A 1 146 ? -3.340 -10.564 3.688 1.00 88.44 146 PHE A O 1
ATOM 1166 N N . TYR A 1 147 ? -3.890 -8.984 2.200 1.00 90.44 147 TYR A N 1
ATOM 1167 C CA . TYR A 1 147 ? -5.286 -8.899 2.623 1.00 90.44 147 TYR A CA 1
ATOM 1168 C C . TYR A 1 147 ? -6.099 -10.130 2.223 1.00 90.44 147 TYR A C 1
ATOM 1170 O O . TYR A 1 147 ? -6.942 -10.546 3.016 1.00 90.44 147 TYR A O 1
ATOM 1178 N N . GLN A 1 148 ? -5.807 -10.758 1.080 1.00 88.19 148 GLN A N 1
ATOM 1179 C CA . GLN A 1 148 ? -6.366 -12.066 0.726 1.00 88.19 148 GLN A CA 1
ATOM 1180 C C . GLN A 1 148 ? -6.027 -13.103 1.802 1.00 88.19 148 GLN A C 1
ATOM 1182 O O . GLN A 1 148 ? -6.901 -13.812 2.292 1.00 88.19 148 GLN A O 1
ATOM 1187 N N . ALA A 1 149 ? -4.773 -13.143 2.253 1.00 85.62 149 ALA A N 1
ATOM 1188 C CA . ALA A 1 149 ? -4.365 -14.075 3.294 1.00 85.62 149 ALA A CA 1
ATOM 1189 C C . ALA A 1 149 ? -4.992 -13.767 4.660 1.00 85.62 149 ALA A C 1
ATOM 1191 O O . ALA A 1 149 ? -5.350 -14.690 5.390 1.00 85.62 149 ALA A O 1
ATOM 1192 N N . VAL A 1 150 ? -5.168 -12.488 5.010 1.00 88.38 150 VAL A N 1
ATOM 1193 C CA . VAL A 1 150 ? -5.938 -12.105 6.203 1.00 88.38 150 VAL A CA 1
ATOM 1194 C C . VAL A 1 150 ? -7.380 -12.591 6.079 1.00 88.38 150 VAL A C 1
ATOM 1196 O O . VAL A 1 150 ? -7.886 -13.205 7.019 1.00 88.38 150 VAL A O 1
ATOM 1199 N N . HIS A 1 151 ? -8.031 -12.343 4.940 1.00 89.38 151 HIS A N 1
ATOM 1200 C CA . HIS A 1 151 ? -9.390 -12.803 4.680 1.00 89.38 151 HIS A CA 1
ATOM 1201 C C . HIS A 1 151 ? -9.482 -14.317 4.876 1.00 89.38 151 HIS A C 1
ATOM 1203 O O . HIS A 1 151 ? -10.212 -14.769 5.753 1.00 89.38 151 HIS A O 1
ATOM 1209 N N . ASP A 1 152 ? -8.666 -15.088 4.166 1.00 86.31 152 ASP A N 1
ATOM 1210 C CA . ASP A 1 152 ? -8.768 -16.546 4.144 1.00 86.31 152 ASP A CA 1
ATOM 1211 C C . ASP A 1 152 ? -8.417 -17.188 5.490 1.00 86.31 152 ASP A C 1
ATOM 1213 O O . ASP A 1 152 ? -9.105 -18.106 5.931 1.00 86.31 152 ASP A O 1
ATOM 1217 N N . GLN A 1 153 ? -7.382 -16.703 6.182 1.00 84.06 153 GLN A N 1
ATOM 1218 C CA . GLN A 1 153 ? -6.915 -17.326 7.427 1.00 84.06 153 GLN A CA 1
ATOM 1219 C C . GLN A 1 153 ? -7.719 -16.926 8.669 1.00 84.06 153 GLN A C 1
ATOM 1221 O O . GLN A 1 153 ? -7.694 -17.648 9.667 1.00 84.06 153 GLN A O 1
ATOM 1226 N N . VAL A 1 154 ? -8.367 -15.757 8.657 1.00 86.62 154 VAL A N 1
ATOM 1227 C CA . VAL A 1 154 ? -9.010 -15.181 9.853 1.00 86.62 154 VAL A CA 1
ATOM 1228 C C . VAL A 1 154 ? -10.523 -15.150 9.726 1.00 86.62 154 VAL A C 1
ATOM 1230 O O . VAL A 1 154 ? -11.226 -15.454 10.689 1.00 86.62 154 VAL A O 1
ATOM 1233 N N . PHE A 1 155 ? -11.014 -14.732 8.563 1.00 87.19 155 PHE A N 1
ATOM 1234 C CA . PHE A 1 155 ? -12.435 -14.509 8.303 1.00 87.19 155 PHE A CA 1
ATOM 1235 C C . PHE A 1 155 ? -13.033 -15.577 7.378 1.00 87.19 155 PHE A C 1
ATOM 1237 O O . PHE A 1 155 ? -14.254 -15.664 7.251 1.00 87.19 155 PHE A O 1
ATOM 1244 N N . GLY A 1 156 ? -12.179 -16.394 6.761 1.00 78.06 156 GLY A N 1
ATOM 1245 C CA . GLY A 1 156 ? -12.547 -17.505 5.908 1.00 78.06 156 GLY A CA 1
ATOM 1246 C C . GLY A 1 156 ? -13.231 -18.634 6.674 1.00 78.06 156 GLY A C 1
ATOM 1247 O O . GLY A 1 156 ? -13.132 -18.773 7.895 1.00 78.06 156 GLY A O 1
ATOM 1248 N N . GLY A 1 157 ? -13.956 -19.462 5.925 1.00 69.94 157 GLY A N 1
ATOM 1249 C CA . GLY A 1 157 ? -14.571 -20.673 6.459 1.00 69.94 157 GLY A CA 1
ATOM 1250 C C . GLY A 1 157 ? -13.540 -21.763 6.797 1.00 69.94 157 GLY A C 1
ATOM 1251 O O . GLY A 1 157 ? -12.379 -21.674 6.402 1.00 69.94 157 GLY A O 1
ATOM 1252 N N . PRO A 1 158 ? -13.968 -22.862 7.445 1.00 60.91 158 PRO A N 1
ATOM 1253 C CA . PRO A 1 158 ? -13.089 -23.944 7.919 1.00 60.91 158 PRO A CA 1
ATOM 1254 C C . PRO A 1 158 ? -12.299 -24.680 6.819 1.00 60.91 158 PRO A C 1
ATOM 1256 O O . PRO A 1 158 ? -11.439 -25.496 7.132 1.00 60.91 158 PRO A O 1
ATOM 1259 N N . ASN A 1 159 ? -12.582 -24.398 5.545 1.00 61.81 159 ASN A N 1
ATOM 1260 C CA . ASN A 1 159 ? -11.939 -25.019 4.388 1.00 61.81 159 ASN A CA 1
ATOM 1261 C C . ASN A 1 159 ? -10.815 -24.161 3.778 1.00 61.81 159 ASN A C 1
ATOM 1263 O O . ASN A 1 159 ? -10.259 -24.544 2.749 1.00 61.81 159 ASN A O 1
ATOM 1267 N N . ALA A 1 160 ? -10.492 -23.003 4.361 1.00 64.25 160 ALA A N 1
ATOM 1268 C CA . ALA A 1 160 ? -9.390 -22.177 3.884 1.00 64.25 160 ALA A CA 1
ATOM 1269 C C . ALA A 1 160 ? -8.041 -22.876 4.136 1.00 64.25 160 ALA A C 1
ATOM 1271 O O . ALA A 1 160 ? -7.725 -23.282 5.256 1.00 64.25 160 ALA A O 1
ATOM 1272 N N . VAL A 1 161 ? -7.238 -23.036 3.082 1.00 58.91 161 VAL A N 1
ATOM 1273 C CA . VAL A 1 161 ? -5.915 -23.669 3.171 1.00 58.91 161 VAL A CA 1
ATOM 1274 C C . VAL A 1 161 ? -4.908 -22.651 3.704 1.00 58.91 161 VAL A C 1
ATOM 1276 O O . VAL A 1 161 ? -4.654 -21.632 3.069 1.00 58.91 161 VAL A O 1
ATOM 1279 N N . VAL A 1 162 ? -4.307 -22.939 4.862 1.00 60.19 162 VAL A N 1
ATOM 1280 C CA . VAL A 1 162 ? -3.337 -22.052 5.520 1.00 60.19 162 VAL A CA 1
ATOM 1281 C C . VAL A 1 162 ? -1.917 -22.566 5.297 1.00 60.19 162 VAL A C 1
ATOM 1283 O O . VAL A 1 162 ? -1.493 -23.530 5.932 1.00 60.19 162 VAL A O 1
ATOM 1286 N N . THR A 1 163 ? -1.168 -21.929 4.399 1.00 55.47 163 THR A N 1
ATOM 1287 C CA . THR A 1 163 ? 0.228 -22.298 4.102 1.00 55.47 163 THR A CA 1
ATOM 1288 C C . THR A 1 163 ? 1.243 -21.638 5.045 1.00 55.47 163 THR A C 1
ATOM 1290 O O . THR A 1 163 ? 2.316 -22.198 5.248 1.00 55.47 163 THR A O 1
ATOM 1293 N N . GLU A 1 164 ? 0.889 -20.525 5.704 1.00 65.00 164 GLU A N 1
ATOM 1294 C CA . GLU A 1 164 ? 1.685 -19.861 6.754 1.00 65.00 164 GLU A CA 1
ATOM 1295 C C . GLU A 1 164 ? 0.759 -19.159 7.779 1.00 65.00 164 GLU A C 1
ATOM 1297 O O . GLU A 1 164 ? 0.261 -18.068 7.489 1.00 65.00 164 GLU A O 1
ATOM 1302 N N . PRO A 1 165 ? 0.511 -19.734 8.978 1.00 63.66 165 PRO A N 1
ATOM 1303 C CA . PRO A 1 165 ? -0.540 -19.297 9.910 1.00 63.66 165 PRO A CA 1
ATOM 1304 C C . PRO A 1 165 ? -0.153 -18.062 10.748 1.00 63.66 165 PRO A C 1
ATOM 1306 O O . PRO A 1 165 ? -0.325 -18.020 11.967 1.00 63.66 165 PRO A O 1
ATOM 1309 N N . VAL A 1 166 ? 0.410 -17.027 10.125 1.00 71.75 166 VAL A N 1
ATOM 1310 C CA . VAL A 1 166 ? 0.900 -15.847 10.858 1.00 71.75 166 VAL A CA 1
ATOM 1311 C C . VAL A 1 166 ? -0.253 -15.033 11.472 1.00 71.75 166 VAL A C 1
ATOM 1313 O O . VAL A 1 166 ? -0.097 -14.371 12.505 1.00 71.75 166 VAL A O 1
ATOM 1316 N N . PHE A 1 167 ? -1.450 -15.125 10.889 1.00 77.75 167 PHE A N 1
ATOM 1317 C CA . PHE A 1 167 ? -2.634 -14.406 11.358 1.00 77.75 167 PHE A CA 1
ATOM 1318 C C . PHE A 1 167 ? -3.421 -15.142 12.450 1.00 77.75 167 PHE A C 1
ATOM 1320 O O . PHE A 1 167 ? -4.310 -14.548 13.059 1.00 77.75 167 PHE A O 1
ATOM 1327 N N . THR A 1 168 ? -3.062 -16.389 12.774 1.00 73.44 168 THR A N 1
ATOM 1328 C CA . THR A 1 168 ? -3.799 -17.215 13.745 1.00 73.44 168 THR A CA 1
ATOM 1329 C C . THR A 1 168 ? -3.173 -17.227 15.145 1.00 73.44 168 THR A C 1
ATOM 1331 O O . THR A 1 168 ? -3.611 -17.982 16.013 1.00 73.44 168 THR A O 1
ATOM 1334 N N . THR A 1 169 ? -2.145 -16.413 15.408 1.00 78.31 169 THR A N 1
ATOM 1335 C CA . THR A 1 169 ? -1.585 -16.280 16.765 1.00 78.31 169 THR A CA 1
ATOM 1336 C C . THR A 1 169 ? -2.583 -15.605 17.711 1.00 78.31 169 THR A C 1
ATOM 1338 O O . THR A 1 169 ? -3.410 -14.801 17.283 1.00 78.31 169 THR A O 1
ATOM 1341 N N . ASN A 1 170 ? -2.478 -15.845 19.024 1.00 81.50 170 ASN A N 1
ATOM 1342 C CA . ASN A 1 170 ? -3.380 -15.230 20.010 1.00 81.50 170 ASN A CA 1
ATOM 1343 C C . ASN A 1 170 ? -3.414 -13.693 19.937 1.00 81.50 170 ASN A C 1
ATOM 1345 O O . ASN A 1 170 ? -4.469 -13.100 20.150 1.00 81.50 170 ASN A O 1
ATOM 1349 N N . LYS A 1 171 ? -2.285 -13.042 19.623 1.00 80.44 171 LYS A N 1
ATOM 1350 C CA . LYS A 1 171 ? -2.222 -11.579 19.473 1.00 80.44 171 LYS A CA 1
ATOM 1351 C C . LYS A 1 171 ? -2.910 -11.105 18.195 1.00 80.44 171 LYS A C 1
ATOM 1353 O O . LYS A 1 171 ? -3.707 -10.172 18.264 1.00 80.44 171 LYS A O 1
ATOM 1358 N N . SER A 1 172 ? -2.650 -11.763 17.064 1.00 82.81 172 SER A N 1
ATOM 1359 C CA . SER A 1 172 ? -3.329 -11.474 15.795 1.00 82.81 172 SER A CA 1
ATOM 1360 C C . SER A 1 172 ? -4.843 -11.679 15.938 1.00 82.81 172 SER A C 1
ATOM 1362 O O . SER A 1 172 ? -5.626 -10.780 15.649 1.00 82.81 172 SER A O 1
ATOM 1364 N N . LEU A 1 173 ? -5.273 -12.805 16.516 1.00 84.81 173 LEU A N 1
ATOM 1365 C CA . LEU A 1 173 ? -6.687 -13.086 16.776 1.00 84.81 173 LEU A CA 1
ATOM 1366 C C . LEU A 1 173 ? -7.322 -12.070 17.736 1.00 84.81 173 LEU A C 1
ATOM 1368 O O . LEU A 1 173 ? -8.466 -11.670 17.531 1.00 84.81 173 LEU A O 1
ATOM 1372 N N . ALA A 1 174 ? -6.606 -11.622 18.772 1.00 87.06 174 ALA A N 1
ATOM 1373 C CA . ALA A 1 174 ? -7.098 -10.576 19.671 1.00 87.06 174 ALA A CA 1
ATOM 1374 C C . ALA A 1 174 ? -7.301 -9.235 18.951 1.00 87.06 174 ALA A C 1
ATOM 1376 O O . ALA A 1 174 ? -8.270 -8.535 19.240 1.00 87.06 174 ALA A O 1
ATOM 1377 N N . TYR A 1 175 ? -6.431 -8.896 17.996 1.00 89.50 175 TYR A N 1
ATOM 1378 C CA . TYR A 1 175 ? -6.619 -7.744 17.119 1.00 89.50 175 TYR A CA 1
ATOM 1379 C C . TYR A 1 175 ? -7.866 -7.909 16.243 1.00 89.50 175 TYR A C 1
ATOM 1381 O O . TYR A 1 175 ? -8.731 -7.037 16.251 1.00 89.50 175 TYR A O 1
ATOM 1389 N N . PHE A 1 176 ? -8.028 -9.052 15.572 1.00 90.06 176 PHE A N 1
ATOM 1390 C CA . PHE A 1 176 ? -9.160 -9.271 14.666 1.00 90.06 176 PHE A CA 1
ATOM 1391 C C . PHE A 1 176 ? -10.522 -9.367 15.365 1.00 90.06 176 PHE A C 1
ATOM 1393 O O . PHE A 1 176 ? -11.533 -8.921 14.818 1.00 90.06 176 PHE A O 1
ATOM 1400 N N . LYS A 1 177 ? -10.564 -9.863 16.609 1.00 89.75 177 LYS A N 1
ATOM 1401 C CA . LYS A 1 177 ? -11.785 -9.878 17.438 1.00 89.75 177 LYS A CA 1
ATOM 1402 C C . LYS A 1 177 ? -12.402 -8.491 17.629 1.00 89.75 177 LYS A C 1
ATOM 1404 O O . LYS A 1 177 ? -13.606 -8.402 17.844 1.00 89.75 177 LYS A O 1
ATOM 1409 N N . ARG A 1 178 ? -11.615 -7.416 17.514 1.00 90.88 178 ARG A N 1
ATOM 1410 C CA . ARG A 1 178 ? -12.101 -6.030 17.634 1.00 90.88 178 ARG A CA 1
ATOM 1411 C C . ARG A 1 178 ? -13.001 -5.592 16.483 1.00 90.88 178 ARG A C 1
ATOM 1413 O O . ARG A 1 178 ? -13.766 -4.652 16.642 1.00 90.88 178 ARG A O 1
ATOM 1420 N N . PHE A 1 179 ? -12.961 -6.315 15.369 1.00 92.56 179 PHE A N 1
ATOM 1421 C CA . PHE A 1 179 ? -13.844 -6.116 14.221 1.00 92.56 179 PHE A CA 1
ATOM 1422 C C . PHE A 1 179 ? -15.038 -7.085 14.251 1.00 92.56 179 PHE A C 1
ATOM 1424 O O . PHE A 1 179 ? -15.576 -7.456 13.211 1.00 92.56 179 PHE A O 1
ATOM 1431 N N . ASN A 1 180 ? -15.409 -7.572 15.444 1.00 87.38 180 ASN A N 1
ATOM 1432 C CA . ASN A 1 180 ? -16.513 -8.506 15.692 1.00 87.38 180 ASN A CA 1
ATOM 1433 C C . ASN A 1 180 ? -16.477 -9.786 14.836 1.00 87.38 180 ASN A C 1
ATOM 1435 O O . ASN A 1 180 ? -17.517 -10.384 14.566 1.00 87.38 180 ASN A O 1
ATOM 1439 N N . GLY A 1 181 ? -15.287 -10.198 14.384 1.00 82.19 181 GLY A N 1
ATOM 1440 C CA . GLY A 1 181 ? -15.125 -11.350 13.494 1.00 82.19 181 GLY A CA 1
ATOM 1441 C C . GLY A 1 181 ? -15.731 -11.157 12.099 1.00 82.19 181 GLY A C 1
ATOM 1442 O O . GLY A 1 181 ? -15.962 -12.141 11.407 1.00 82.19 181 GLY A O 1
ATOM 1443 N N . GLN A 1 182 ? -16.004 -9.918 11.678 1.00 90.19 182 GLN A N 1
ATOM 1444 C CA . GLN A 1 182 ? -16.603 -9.617 10.379 1.00 90.19 182 GLN A CA 1
ATOM 1445 C C . GLN A 1 182 ? -15.588 -8.952 9.450 1.00 90.19 182 GLN A C 1
ATOM 1447 O O . GLN A 1 182 ? -15.121 -7.845 9.724 1.00 90.19 182 GLN A O 1
ATOM 1452 N N . TRP A 1 183 ? -15.322 -9.586 8.304 1.00 93.56 183 TRP A N 1
ATOM 1453 C CA . TRP A 1 183 ? -14.424 -9.056 7.274 1.00 93.56 183 TRP A CA 1
ATOM 1454 C C . TRP A 1 183 ? -14.779 -7.626 6.863 1.00 93.56 183 TRP A C 1
ATOM 1456 O O . TRP A 1 183 ? -13.934 -6.734 6.864 1.00 93.56 183 TRP A O 1
ATOM 1466 N N . ARG A 1 184 ? -16.069 -7.376 6.623 1.00 95.19 184 ARG A N 1
ATOM 1467 C CA . ARG A 1 184 ? -16.564 -6.045 6.268 1.00 95.19 184 ARG A CA 1
ATOM 1468 C C . ARG A 1 184 ? -16.205 -4.992 7.314 1.00 95.19 184 ARG A C 1
ATOM 1470 O O . ARG A 1 184 ? -15.788 -3.899 6.958 1.00 95.19 184 ARG A O 1
ATOM 1477 N N . GLN A 1 185 ? -16.320 -5.312 8.603 1.00 94.69 185 GLN A N 1
ATOM 1478 C CA . GLN A 1 185 ? -15.947 -4.370 9.661 1.00 94.69 185 GLN A CA 1
ATOM 1479 C C . GLN A 1 185 ? -14.439 -4.121 9.691 1.00 94.69 185 GLN A C 1
ATOM 1481 O O . GLN A 1 185 ? -14.027 -2.986 9.916 1.00 94.69 185 GLN A O 1
ATOM 1486 N N . PHE A 1 186 ? -13.626 -5.149 9.431 1.00 94.88 186 PHE A N 1
ATOM 1487 C CA . PHE A 1 186 ? -12.182 -4.990 9.294 1.00 94.88 186 PHE A CA 1
ATOM 1488 C C . PHE A 1 186 ? -11.826 -4.035 8.149 1.00 94.88 186 PHE A C 1
ATOM 1490 O O . PHE A 1 186 ? -11.028 -3.123 8.359 1.00 94.88 186 PHE A O 1
ATOM 1497 N N . VAL A 1 187 ? -12.442 -4.196 6.976 1.00 95.75 187 VAL A N 1
ATOM 1498 C CA . VAL A 1 187 ? -12.212 -3.324 5.814 1.00 95.75 187 VAL A CA 1
ATOM 1499 C C . VAL A 1 187 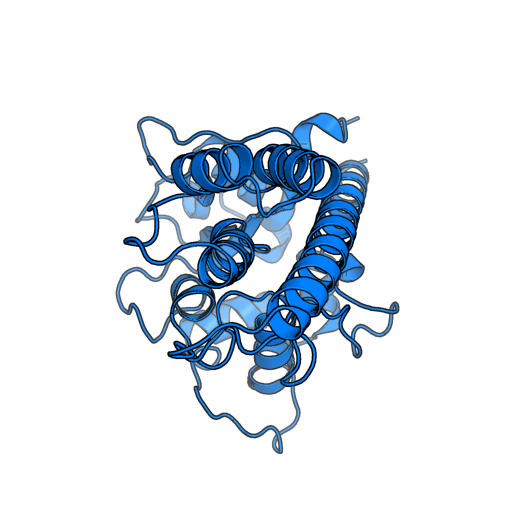? -12.650 -1.888 6.103 1.00 95.75 187 VAL A C 1
ATOM 1501 O O . VAL A 1 187 ? -11.864 -0.952 5.938 1.00 95.75 187 VAL A O 1
ATOM 1504 N N . GLU A 1 188 ? -13.880 -1.710 6.585 1.00 94.81 188 GLU A N 1
ATOM 1505 C CA . GLU A 1 188 ? -14.485 -0.391 6.796 1.00 94.81 188 GLU A CA 1
ATOM 1506 C C . GLU A 1 188 ? -13.748 0.418 7.867 1.00 94.81 188 GLU A C 1
ATOM 1508 O O . GLU A 1 188 ? -13.391 1.576 7.647 1.00 94.81 188 GLU A O 1
ATOM 1513 N N . GLN A 1 189 ? -13.470 -0.201 9.017 1.00 93.25 189 GLN A N 1
ATOM 1514 C CA . GLN A 1 189 ? -12.864 0.484 10.162 1.00 93.25 189 GLN A CA 1
ATOM 1515 C C . GLN A 1 189 ? -11.358 0.726 9.984 1.00 93.25 189 GLN A C 1
ATOM 1517 O O . GLN A 1 189 ? -10.791 1.549 10.697 1.00 93.25 189 GLN A O 1
ATOM 1522 N N . ASN A 1 190 ? -10.707 0.051 9.028 1.00 94.00 190 ASN A N 1
ATOM 1523 C CA . ASN A 1 190 ? -9.323 0.331 8.631 1.00 94.00 190 ASN A CA 1
ATOM 1524 C C . ASN A 1 190 ? -9.196 1.214 7.381 1.00 94.00 190 ASN A C 1
ATOM 1526 O O . ASN A 1 190 ? -8.071 1.518 6.958 1.00 94.00 190 ASN A O 1
ATOM 1530 N N . TYR A 1 191 ? -10.321 1.668 6.824 1.00 94.75 191 TYR A N 1
ATOM 1531 C CA . TYR A 1 191 ? -10.376 2.492 5.618 1.00 94.75 191 TYR A CA 1
ATOM 1532 C C . TYR A 1 191 ? -9.701 1.806 4.415 1.00 94.75 191 TYR A C 1
ATOM 1534 O O . TYR A 1 191 ? -8.849 2.407 3.760 1.00 94.75 191 TYR A O 1
ATOM 1542 N N . LEU A 1 192 ? -10.002 0.522 4.183 1.00 95.56 192 LEU A N 1
ATOM 1543 C CA . LEU A 1 192 ? -9.378 -0.307 3.139 1.00 95.56 192 LEU A CA 1
ATOM 1544 C C . LEU A 1 192 ? -10.256 -0.503 1.894 1.00 95.56 192 LEU A C 1
ATOM 1546 O O . LEU A 1 192 ? -9.871 -1.251 1.007 1.00 95.56 192 LEU A O 1
ATOM 1550 N N . GLN A 1 193 ? -11.413 0.154 1.810 1.00 96.56 193 GLN A N 1
ATOM 1551 C CA . GLN A 1 193 ? -12.415 -0.027 0.750 1.00 96.56 193 GLN A CA 1
ATOM 1552 C C . GLN A 1 193 ? -11.810 0.105 -0.654 1.00 96.56 193 GLN A C 1
ATOM 1554 O O . GLN A 1 193 ? -12.133 -0.657 -1.553 1.00 96.56 193 GLN A O 1
ATOM 1559 N N . ASP A 1 194 ? -10.873 1.036 -0.821 1.00 95.69 194 ASP A N 1
ATOM 1560 C CA . ASP A 1 194 ? -10.229 1.316 -2.102 1.00 95.69 194 ASP A CA 1
ATOM 1561 C C . ASP A 1 194 ? -9.221 0.235 -2.543 1.00 95.69 194 ASP A C 1
ATOM 1563 O O . ASP A 1 194 ? -8.659 0.345 -3.622 1.00 95.69 194 ASP A O 1
ATOM 1567 N N . PHE A 1 195 ? -8.993 -0.822 -1.755 1.00 96.31 195 PHE A N 1
ATOM 1568 C CA . PHE A 1 195 ? -8.249 -2.014 -2.191 1.00 96.31 195 PHE A CA 1
ATOM 1569 C C . PHE A 1 195 ? -9.134 -3.059 -2.889 1.00 96.31 195 PHE A C 1
ATOM 1571 O O . PHE A 1 195 ? -8.621 -4.101 -3.297 1.00 96.31 195 PHE A O 1
ATOM 1578 N N . PHE A 1 196 ? -10.435 -2.802 -3.033 1.00 96.81 196 PHE A N 1
ATOM 1579 C CA . PHE A 1 196 ? -11.416 -3.747 -3.565 1.00 96.81 196 PHE A CA 1
ATOM 1580 C C . PHE A 1 196 ? -12.095 -3.211 -4.823 1.00 96.81 196 PHE A C 1
ATOM 1582 O O . PHE A 1 196 ? -12.166 -2.000 -5.040 1.00 96.81 196 PHE A O 1
ATOM 1589 N N . THR A 1 197 ? -12.571 -4.118 -5.673 1.00 94.94 197 THR A N 1
ATOM 1590 C CA . THR A 1 197 ? -13.263 -3.762 -6.922 1.00 94.94 197 THR A CA 1
ATOM 1591 C C . THR A 1 197 ? -14.702 -3.306 -6.682 1.00 94.94 197 THR A C 1
ATOM 1593 O O . THR A 1 197 ? -15.251 -2.575 -7.507 1.00 94.94 197 THR A O 1
ATOM 1596 N N . ASP A 1 198 ? -15.300 -3.707 -5.556 1.00 92.62 198 ASP A N 1
ATOM 1597 C CA . ASP A 1 198 ? -16.670 -3.381 -5.174 1.00 92.62 198 ASP A CA 1
ATOM 1598 C C . ASP A 1 198 ? -16.885 -3.330 -3.645 1.00 92.62 198 ASP A C 1
ATOM 1600 O O . ASP A 1 198 ? -16.001 -3.649 -2.845 1.00 92.62 198 ASP A O 1
ATOM 1604 N N . ASP A 1 199 ? -18.103 -2.956 -3.239 1.00 92.12 199 ASP A N 1
ATOM 1605 C CA . ASP A 1 199 ? -18.520 -2.823 -1.833 1.00 92.12 199 ASP A CA 1
ATOM 1606 C C . ASP A 1 199 ? -18.808 -4.168 -1.130 1.00 92.12 199 ASP A C 1
ATOM 1608 O O . ASP A 1 199 ? -19.188 -4.195 0.052 1.00 92.12 199 ASP A O 1
ATOM 1612 N N . THR A 1 200 ? -18.673 -5.294 -1.842 1.00 91.12 200 THR A N 1
ATOM 1613 C CA . THR A 1 200 ? -18.757 -6.636 -1.246 1.00 91.12 200 THR A CA 1
ATOM 1614 C C . THR A 1 200 ? -17.439 -7.039 -0.593 1.00 91.12 200 THR A C 1
ATOM 1616 O O . THR A 1 200 ? -17.443 -7.886 0.302 1.00 91.12 200 THR A O 1
ATOM 1619 N N . TYR A 1 201 ? -16.335 -6.402 -0.999 1.00 94.06 201 TYR A N 1
ATOM 1620 C CA . TYR A 1 201 ? -14.979 -6.634 -0.500 1.00 94.06 201 TYR A CA 1
ATOM 1621 C C . TYR A 1 201 ? -14.485 -8.078 -0.678 1.00 94.06 201 TYR A C 1
ATOM 1623 O O . TYR A 1 201 ? -13.619 -8.527 0.071 1.00 94.06 201 TYR A O 1
ATOM 1631 N N . ASN A 1 202 ? -15.028 -8.811 -1.654 1.00 88.88 202 ASN A N 1
ATOM 1632 C CA . ASN A 1 202 ? -14.600 -10.179 -1.970 1.00 88.88 202 ASN A CA 1
ATOM 1633 C C . ASN A 1 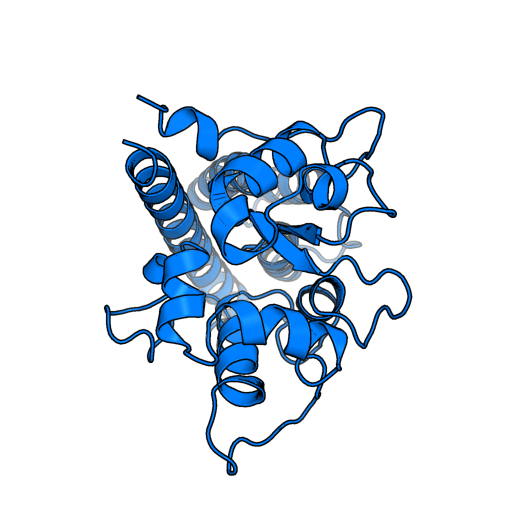202 ? -13.546 -10.234 -3.081 1.00 88.88 202 ASN A C 1
ATOM 1635 O O . ASN A 1 202 ? -12.826 -11.221 -3.198 1.00 88.88 202 ASN A O 1
ATOM 1639 N N . GLU A 1 203 ? -13.456 -9.182 -3.893 1.00 92.19 203 GLU A N 1
ATOM 1640 C CA . GLU A 1 203 ? -12.532 -9.090 -5.016 1.00 92.19 203 GLU A CA 1
ATOM 1641 C C . GLU A 1 203 ? -11.550 -7.933 -4.812 1.00 92.19 203 GLU A C 1
ATOM 1643 O O . GLU A 1 203 ? -11.939 -6.793 -4.545 1.00 92.19 203 GLU A O 1
ATOM 1648 N N . PHE A 1 204 ? -10.258 -8.233 -4.933 1.00 93.19 204 PHE A N 1
ATOM 1649 C CA . PHE A 1 204 ? -9.174 -7.280 -4.707 1.00 93.19 204 PHE A CA 1
ATOM 1650 C C . PHE A 1 204 ? -8.788 -6.550 -5.992 1.00 93.19 204 PHE A C 1
ATOM 1652 O O . PHE A 1 204 ? -8.679 -7.152 -7.064 1.00 93.19 204 PHE A O 1
ATOM 1659 N N . ILE A 1 205 ? -8.473 -5.259 -5.873 1.00 94.75 205 ILE A N 1
ATOM 1660 C CA . ILE A 1 205 ? -7.711 -4.562 -6.905 1.00 94.75 205 ILE A CA 1
ATOM 1661 C C . ILE A 1 205 ? -6.314 -5.165 -6.924 1.00 94.75 205 ILE A C 1
ATOM 1663 O O . ILE A 1 205 ? -5.553 -5.073 -5.959 1.00 94.75 205 ILE A O 1
ATOM 1667 N N . ARG A 1 206 ? -5.978 -5.770 -8.058 1.00 90.56 206 ARG A N 1
ATOM 1668 C CA . ARG A 1 206 ? -4.700 -6.436 -8.250 1.00 90.56 206 ARG A CA 1
ATOM 1669 C C . ARG A 1 206 ? -3.554 -5.434 -8.172 1.00 90.56 206 ARG A C 1
ATOM 1671 O O . ARG A 1 206 ? -3.470 -4.500 -8.964 1.00 90.56 206 ARG A O 1
ATOM 1678 N N . LEU A 1 207 ? -2.627 -5.683 -7.262 1.00 91.81 207 LEU A N 1
ATOM 1679 C CA . LEU A 1 207 ? -1.361 -4.971 -7.179 1.00 91.81 207 LEU A CA 1
ATOM 1680 C C . LEU A 1 207 ? -0.190 -5.924 -7.349 1.00 91.81 207 LEU A C 1
ATOM 1682 O O . LEU A 1 207 ? 0.794 -5.512 -7.945 1.00 91.81 207 LEU A O 1
ATOM 1686 N N . ALA A 1 208 ? -0.277 -7.179 -6.921 1.00 88.19 208 ALA A N 1
ATOM 1687 C CA . ALA A 1 208 ? 0.751 -8.168 -7.192 1.00 88.19 208 ALA A CA 1
ATOM 1688 C C . ALA A 1 208 ? 0.816 -8.544 -8.687 1.00 88.19 208 ALA A C 1
ATOM 1690 O O . ALA A 1 208 ? -0.205 -8.562 -9.383 1.00 88.19 208 ALA A O 1
ATOM 1691 N N . PRO A 1 209 ? 2.014 -8.850 -9.212 1.00 81.06 209 PRO A N 1
ATOM 1692 C CA . PRO A 1 209 ? 2.178 -9.322 -10.570 1.00 81.06 209 PRO A CA 1
ATOM 1693 C C . PRO A 1 209 ? 1.739 -10.784 -10.665 1.00 81.06 209 PRO A C 1
ATOM 1695 O O . PRO A 1 209 ? 1.967 -11.578 -9.754 1.00 81.06 209 PRO A O 1
ATOM 1698 N N . THR A 1 210 ? 1.160 -11.164 -11.798 1.00 73.31 210 THR A N 1
ATOM 1699 C CA . THR A 1 210 ? 1.017 -12.577 -12.167 1.00 73.31 210 THR A CA 1
ATOM 1700 C C . THR A 1 210 ? 2.321 -13.103 -12.764 1.00 73.31 210 THR A C 1
ATOM 1702 O O . THR A 1 210 ? 3.198 -12.328 -13.157 1.00 73.31 210 THR A O 1
ATOM 1705 N N . ASP A 1 211 ? 2.411 -14.425 -12.923 1.00 63.34 211 ASP A N 1
ATOM 1706 C CA . ASP A 1 211 ? 3.520 -15.086 -13.625 1.00 63.34 211 ASP A CA 1
ATOM 1707 C C . ASP A 1 211 ? 3.767 -14.516 -15.036 1.00 63.34 211 ASP A C 1
ATOM 1709 O O . ASP A 1 211 ? 4.890 -14.576 -15.543 1.00 63.34 211 ASP A O 1
ATOM 1713 N N . THR A 1 212 ? 2.730 -13.943 -15.662 1.00 55.91 212 THR A N 1
ATOM 1714 C CA . THR A 1 212 ? 2.804 -13.283 -16.972 1.00 55.91 212 THR A CA 1
ATOM 1715 C C . THR A 1 212 ? 3.161 -11.801 -16.912 1.00 55.91 212 THR A C 1
ATOM 1717 O O . THR A 1 212 ? 3.748 -11.307 -17.873 1.00 55.91 212 THR A O 1
ATOM 1720 N N . ASP A 1 213 ? 2.835 -11.091 -15.824 1.00 53.25 213 ASP A N 1
ATOM 1721 C CA . ASP A 1 213 ? 3.109 -9.652 -15.740 1.00 53.25 213 ASP A CA 1
ATOM 1722 C C . ASP A 1 213 ? 4.597 -9.410 -15.544 1.00 53.25 213 ASP A C 1
ATOM 1724 O O . ASP A 1 213 ? 5.154 -8.574 -16.244 1.00 53.25 213 ASP A O 1
ATOM 1728 N N . ILE A 1 214 ? 5.258 -10.164 -14.654 1.00 54.03 214 ILE A N 1
ATOM 1729 C CA . ILE A 1 214 ? 6.714 -10.158 -14.537 1.00 54.03 214 ILE A CA 1
ATOM 1730 C C . ILE A 1 214 ? 7.233 -11.378 -13.767 1.00 54.03 214 ILE A C 1
ATOM 1732 O O . ILE A 1 214 ? 6.762 -11.722 -12.685 1.00 54.03 214 ILE A O 1
ATOM 1736 N N . VAL A 1 215 ? 8.366 -11.917 -14.215 1.00 52.50 215 VAL A N 1
ATOM 1737 C CA . VAL A 1 215 ? 9.229 -12.770 -13.385 1.00 52.50 215 VAL A CA 1
ATOM 1738 C C . VAL A 1 215 ? 10.093 -11.908 -12.446 1.00 52.50 215 VAL A C 1
ATOM 1740 O O . VAL A 1 215 ? 11.300 -11.788 -12.635 1.00 52.50 215 VAL A O 1
ATOM 1743 N N . LEU A 1 216 ? 9.478 -11.266 -11.443 1.00 52.34 216 LEU A N 1
ATOM 1744 C CA . LEU A 1 216 ? 10.171 -10.363 -10.491 1.00 52.34 216 LEU A CA 1
ATOM 1745 C C . LEU A 1 216 ? 10.807 -11.058 -9.295 1.00 52.34 216 LEU A C 1
ATOM 1747 O O . LEU A 1 216 ? 11.660 -10.476 -8.625 1.00 52.34 216 LEU A O 1
ATOM 1751 N N . TYR A 1 217 ? 10.426 -12.305 -9.037 1.00 49.75 217 TYR A N 1
ATOM 1752 C CA . TYR A 1 217 ? 10.838 -13.015 -7.824 1.00 49.75 217 TYR A CA 1
ATOM 1753 C C . TYR A 1 217 ? 11.975 -13.995 -8.022 1.00 49.75 217 TYR A C 1
ATOM 1755 O O . TYR A 1 217 ? 12.655 -14.375 -7.071 1.00 49.75 217 TYR A O 1
ATOM 1763 N N . ARG A 1 218 ? 12.225 -14.384 -9.268 1.00 47.94 218 ARG A N 1
ATOM 1764 C CA . ARG A 1 218 ? 13.342 -15.252 -9.607 1.00 47.94 218 ARG A CA 1
ATOM 1765 C C . ARG A 1 218 ? 14.379 -14.379 -10.272 1.00 47.94 218 ARG A C 1
ATOM 1767 O O . ARG A 1 218 ? 14.072 -13.719 -11.257 1.00 47.94 218 ARG A O 1
ATOM 1774 N N . ALA A 1 219 ? 15.593 -14.377 -9.731 1.00 48.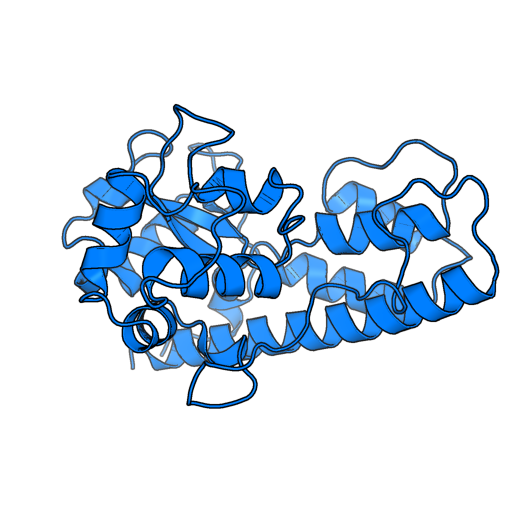12 219 ALA A N 1
ATOM 1775 C CA . ALA A 1 219 ? 16.756 -13.840 -10.415 1.00 48.12 219 ALA A CA 1
ATOM 1776 C C . ALA A 1 219 ? 16.869 -14.536 -11.780 1.00 48.12 219 ALA A C 1
ATOM 1778 O O . ALA A 1 219 ? 17.456 -15.614 -11.897 1.00 48.12 219 ALA A O 1
ATOM 1779 N N . ARG A 1 220 ? 16.240 -13.975 -12.819 1.00 52.62 220 ARG A N 1
ATOM 1780 C CA . ARG A 1 220 ? 16.488 -14.430 -14.176 1.00 52.62 220 ARG A CA 1
ATOM 1781 C C . ARG A 1 220 ? 17.931 -14.063 -14.469 1.00 52.62 220 ARG A C 1
ATOM 1783 O O . ARG A 1 220 ? 18.333 -12.915 -14.315 1.00 52.62 220 ARG A O 1
ATOM 1790 N N . LYS A 1 221 ? 18.712 -15.053 -14.898 1.00 58.00 221 LYS A N 1
ATOM 1791 C CA . LYS A 1 221 ? 20.086 -14.821 -15.358 1.00 58.00 221 LYS A CA 1
ATOM 1792 C C . LYS A 1 221 ? 20.129 -13.915 -16.597 1.00 58.00 221 LYS A C 1
ATOM 1794 O O . LYS A 1 221 ? 21.175 -13.345 -16.873 1.00 58.00 221 LYS A O 1
ATOM 1799 N N . VAL A 1 222 ? 19.015 -13.792 -17.331 1.00 72.56 222 VAL A N 1
ATOM 1800 C CA . VAL A 1 222 ? 18.886 -12.971 -18.541 1.00 72.56 222 VAL A CA 1
ATOM 1801 C C . VAL A 1 222 ? 17.511 -12.296 -18.566 1.00 72.56 222 VAL A C 1
ATOM 1803 O O . VAL A 1 222 ? 16.492 -12.977 -18.463 1.00 72.56 222 VAL A O 1
ATOM 1806 N N . VAL A 1 223 ? 17.492 -10.969 -18.714 1.00 80.12 223 VAL A N 1
ATOM 1807 C CA . VAL A 1 223 ? 16.281 -10.155 -18.913 1.00 80.12 223 VAL A CA 1
ATOM 1808 C C . VAL A 1 223 ? 16.153 -9.840 -20.402 1.00 80.12 223 VAL A C 1
ATOM 1810 O O . VAL A 1 223 ? 17.062 -9.247 -20.987 1.00 80.12 223 VAL A O 1
ATOM 1813 N N . THR A 1 224 ? 15.046 -10.242 -21.029 1.00 85.12 224 THR A N 1
ATOM 1814 C CA . THR A 1 224 ? 14.786 -9.957 -22.450 1.00 85.12 224 THR A CA 1
ATOM 1815 C C . THR A 1 224 ? 14.171 -8.561 -22.644 1.00 85.12 224 THR A C 1
ATOM 1817 O O . THR A 1 224 ? 13.642 -7.986 -21.690 1.00 85.12 224 THR A O 1
ATOM 1820 N N . PRO A 1 225 ? 14.191 -7.990 -23.866 1.00 87.12 225 PRO A N 1
ATOM 1821 C CA . PRO A 1 225 ? 13.471 -6.747 -24.155 1.00 87.12 225 PRO A CA 1
ATOM 1822 C C . PRO A 1 225 ? 11.973 -6.819 -23.823 1.00 87.12 225 PRO A C 1
ATOM 1824 O O . PRO A 1 225 ? 11.449 -5.881 -23.234 1.00 87.12 225 PRO A O 1
ATOM 1827 N N . MET A 1 226 ? 11.324 -7.953 -24.112 1.00 85.69 226 MET A N 1
ATOM 1828 C CA . MET A 1 226 ? 9.907 -8.186 -23.806 1.00 85.69 226 MET A CA 1
ATOM 1829 C C . MET A 1 226 ? 9.641 -8.221 -22.294 1.00 85.69 226 MET A C 1
ATOM 1831 O O . MET A 1 226 ? 8.681 -7.623 -21.823 1.00 85.69 226 MET A O 1
ATOM 1835 N N . ASP A 1 227 ? 10.518 -8.861 -21.508 1.00 82.75 227 ASP A N 1
ATOM 1836 C CA . ASP A 1 227 ? 10.396 -8.855 -20.040 1.00 82.75 227 ASP A CA 1
ATOM 1837 C C . ASP A 1 227 ? 10.467 -7.430 -19.479 1.00 82.75 227 ASP A C 1
ATOM 1839 O O . ASP A 1 227 ? 9.756 -7.086 -18.534 1.00 82.75 227 ASP A O 1
ATOM 1843 N N . ARG A 1 228 ? 11.339 -6.598 -20.063 1.00 86.94 228 ARG A N 1
ATOM 1844 C CA . ARG A 1 228 ? 11.462 -5.194 -19.678 1.00 86.94 228 ARG A CA 1
ATOM 1845 C C . ARG A 1 228 ? 10.202 -4.424 -20.044 1.00 86.94 228 ARG A C 1
ATOM 1847 O O . ARG A 1 228 ? 9.684 -3.724 -19.189 1.00 86.94 228 ARG A O 1
ATOM 1854 N N . GLU A 1 229 ? 9.709 -4.559 -21.271 1.00 88.56 229 GLU A N 1
ATOM 1855 C CA . GLU A 1 229 ? 8.493 -3.881 -21.730 1.00 88.56 229 GLU A CA 1
ATOM 1856 C C . GLU A 1 229 ? 7.285 -4.222 -20.847 1.00 88.56 229 GLU A C 1
ATOM 1858 O O . GLU A 1 229 ? 6.672 -3.318 -20.275 1.00 88.56 229 GLU A O 1
ATOM 1863 N N . ASN A 1 230 ? 7.026 -5.514 -20.625 1.00 86.25 230 ASN A N 1
ATOM 1864 C CA . ASN A 1 230 ? 5.937 -5.979 -19.762 1.00 86.25 230 ASN A CA 1
ATOM 1865 C C . ASN A 1 230 ? 6.103 -5.485 -18.318 1.00 86.25 230 ASN A C 1
ATOM 1867 O O . ASN A 1 230 ? 5.149 -4.997 -17.710 1.00 86.25 230 ASN A O 1
ATOM 1871 N N . GLY A 1 231 ? 7.326 -5.532 -17.783 1.00 87.25 231 GLY A N 1
ATOM 1872 C CA . GLY A 1 231 ? 7.598 -5.054 -16.432 1.00 87.25 231 GLY A CA 1
ATOM 1873 C C . GLY A 1 231 ? 7.465 -3.547 -16.252 1.00 87.25 231 GLY A C 1
ATOM 1874 O O . GLY A 1 231 ? 6.987 -3.112 -15.203 1.00 87.25 231 GLY A O 1
ATOM 1875 N N . MET A 1 232 ? 7.807 -2.745 -17.262 1.00 90.94 232 MET A N 1
ATOM 1876 C CA . MET A 1 232 ? 7.568 -1.299 -17.226 1.00 90.94 232 MET A CA 1
ATOM 1877 C C . MET A 1 232 ? 6.074 -0.978 -17.331 1.00 90.94 232 MET A C 1
ATOM 1879 O O . MET A 1 232 ? 5.591 -0.126 -16.585 1.00 90.94 232 MET A O 1
ATOM 1883 N N . ALA A 1 233 ? 5.335 -1.683 -18.195 1.00 91.12 233 ALA A N 1
ATOM 1884 C CA . ALA A 1 233 ? 3.888 -1.515 -18.332 1.00 91.12 233 ALA A CA 1
ATOM 1885 C C . ALA A 1 233 ? 3.154 -1.850 -17.024 1.00 91.12 233 ALA A C 1
ATOM 1887 O O . ALA A 1 233 ? 2.331 -1.068 -16.543 1.00 91.12 233 ALA A O 1
ATOM 1888 N N . TYR A 1 234 ? 3.512 -2.965 -16.385 1.00 91.31 234 TYR A N 1
ATOM 1889 C CA . TYR A 1 234 ? 2.974 -3.298 -15.071 1.00 91.31 234 TYR A CA 1
ATOM 1890 C C . TYR A 1 234 ? 3.378 -2.278 -14.003 1.00 91.31 234 TYR A C 1
ATOM 1892 O O . TYR A 1 234 ? 2.545 -1.911 -13.180 1.00 91.31 234 TYR A O 1
ATOM 1900 N N . ALA A 1 235 ? 4.624 -1.792 -13.994 1.00 93.06 235 ALA A N 1
ATOM 1901 C CA . ALA A 1 235 ? 5.033 -0.790 -13.014 1.00 93.06 235 ALA A CA 1
ATOM 1902 C C . ALA A 1 235 ? 4.210 0.495 -13.142 1.00 93.06 235 ALA A C 1
ATOM 1904 O O . ALA A 1 235 ? 3.808 1.069 -12.131 1.00 93.06 235 ALA A O 1
ATOM 1905 N N . GLN A 1 236 ? 3.895 0.904 -14.371 1.00 95.25 236 GLN A N 1
ATOM 1906 C CA . GLN A 1 236 ? 3.014 2.037 -14.631 1.00 95.25 236 GLN A CA 1
ATOM 1907 C C . GLN A 1 236 ? 1.593 1.788 -14.103 1.00 95.25 236 GLN A C 1
ATOM 1909 O O . GLN A 1 236 ? 1.021 2.643 -13.418 1.00 95.25 236 GLN A O 1
ATOM 1914 N N . TYR A 1 237 ? 1.041 0.598 -14.365 1.00 94.50 237 TYR A N 1
ATOM 1915 C CA . TYR A 1 237 ? -0.246 0.171 -13.814 1.00 94.50 237 TYR A CA 1
ATOM 1916 C C . TYR A 1 237 ? -0.241 0.191 -12.279 1.00 94.50 237 TYR A C 1
ATOM 1918 O O . TYR A 1 237 ? -1.131 0.788 -11.669 1.00 94.50 237 TYR A O 1
ATOM 1926 N N . PHE A 1 238 ? 0.781 -0.399 -11.653 1.00 95.19 238 PHE A N 1
ATOM 1927 C CA . PHE A 1 238 ? 0.937 -0.445 -10.203 1.00 95.19 238 PHE A CA 1
ATOM 1928 C C . PHE A 1 238 ? 0.969 0.960 -9.608 1.00 95.19 238 PHE A C 1
ATOM 1930 O O . PHE A 1 238 ? 0.211 1.245 -8.686 1.00 95.19 238 PHE A O 1
ATOM 1937 N N . LEU A 1 239 ? 1.827 1.847 -10.125 1.00 97.38 239 LEU A N 1
ATOM 1938 C CA . LEU A 1 239 ? 1.998 3.198 -9.586 1.00 97.38 239 LEU A CA 1
ATOM 1939 C C . LEU A 1 239 ? 0.705 4.005 -9.709 1.00 97.38 239 LEU A C 1
ATOM 1941 O O . LEU A 1 239 ? 0.271 4.617 -8.735 1.00 97.38 239 LEU A O 1
ATOM 1945 N N . THR A 1 240 ? 0.054 3.953 -10.872 1.00 97.31 240 THR A N 1
ATOM 1946 C CA . THR A 1 240 ? -1.229 4.631 -11.106 1.00 97.31 240 THR A CA 1
ATOM 1947 C C . THR A 1 240 ? -2.300 4.141 -10.131 1.00 97.31 240 THR A C 1
ATOM 1949 O O . THR A 1 240 ? -2.987 4.941 -9.486 1.00 97.31 240 THR A O 1
ATOM 1952 N N . THR A 1 241 ? -2.407 2.822 -9.976 1.00 97.50 241 THR A N 1
ATOM 1953 C CA . THR A 1 241 ? -3.385 2.186 -9.091 1.00 97.50 241 THR A CA 1
ATOM 1954 C C . THR A 1 241 ? -3.097 2.526 -7.631 1.00 97.50 241 THR A C 1
ATOM 1956 O O . THR A 1 241 ? -3.959 3.068 -6.945 1.00 97.50 241 THR A O 1
ATOM 1959 N N . ALA A 1 242 ? -1.862 2.330 -7.168 1.00 97.44 242 ALA A N 1
ATOM 1960 C CA . ALA A 1 242 ? -1.440 2.639 -5.805 1.00 97.44 242 ALA A CA 1
ATOM 1961 C C . ALA A 1 242 ? -1.688 4.108 -5.437 1.00 97.44 242 ALA A C 1
ATOM 1963 O O . ALA A 1 242 ? -2.256 4.397 -4.384 1.00 97.44 242 ALA A O 1
ATOM 1964 N N . MET A 1 243 ? -1.313 5.051 -6.306 1.00 97.75 243 MET A N 1
ATOM 1965 C CA . MET A 1 243 ? -1.556 6.474 -6.060 1.00 97.75 243 MET A CA 1
ATOM 1966 C C . MET A 1 243 ? -3.051 6.801 -6.001 1.00 97.75 243 MET A C 1
ATOM 1968 O O . MET A 1 243 ? -3.450 7.639 -5.191 1.00 97.75 243 MET A O 1
ATOM 1972 N N . THR A 1 244 ? -3.883 6.140 -6.809 1.00 97.31 244 THR A N 1
ATOM 1973 C CA . THR A 1 244 ? -5.346 6.293 -6.759 1.00 97.31 244 THR A CA 1
ATOM 1974 C C . THR A 1 244 ? -5.899 5.813 -5.419 1.00 97.31 244 THR A C 1
ATOM 1976 O O . THR A 1 244 ? -6.591 6.573 -4.740 1.00 97.31 244 THR A O 1
ATOM 1979 N N . ILE A 1 245 ? -5.503 4.613 -4.978 1.00 97.50 245 ILE A N 1
ATOM 1980 C CA . ILE A 1 245 ? -5.902 4.035 -3.686 1.00 97.50 245 ILE A CA 1
ATOM 1981 C C . ILE A 1 245 ? -5.538 4.977 -2.533 1.00 97.50 245 ILE A C 1
ATOM 1983 O O . ILE A 1 245 ? -6.392 5.322 -1.716 1.00 97.50 245 ILE A O 1
ATOM 1987 N N . LEU A 1 246 ? -4.291 5.460 -2.487 1.00 97.12 246 LEU A N 1
ATOM 1988 C CA . LEU A 1 246 ? -3.835 6.362 -1.423 1.00 97.12 246 LEU A CA 1
ATOM 1989 C C . LEU A 1 246 ? -4.592 7.693 -1.422 1.00 97.12 246 LEU A C 1
ATOM 1991 O O . LEU A 1 246 ? -4.946 8.211 -0.361 1.00 97.12 246 LEU A O 1
ATOM 1995 N N . ASN A 1 247 ? -4.876 8.246 -2.600 1.00 96.12 247 ASN A N 1
ATOM 1996 C CA . ASN A 1 247 ? -5.630 9.488 -2.723 1.00 96.12 247 ASN A CA 1
ATOM 1997 C C . ASN A 1 247 ? -7.092 9.341 -2.291 1.00 96.12 247 ASN A C 1
ATOM 1999 O O . ASN A 1 247 ? -7.629 10.266 -1.675 1.00 96.12 247 ASN A O 1
ATOM 2003 N N . ASN A 1 248 ? -7.733 8.217 -2.597 1.00 95.69 248 ASN A N 1
ATOM 2004 C CA . ASN A 1 248 ? -9.104 7.959 -2.167 1.00 95.69 248 ASN A CA 1
ATOM 2005 C C . ASN A 1 248 ? -9.170 7.694 -0.663 1.00 95.69 248 ASN A C 1
ATOM 2007 O O . ASN A 1 248 ? -9.987 8.295 0.037 1.00 95.69 248 ASN A O 1
ATOM 2011 N N . ARG A 1 249 ? -8.234 6.894 -0.141 1.00 95.00 249 ARG A N 1
ATOM 2012 C CA . ARG A 1 249 ? -8.099 6.640 1.296 1.00 95.00 249 ARG A CA 1
ATOM 2013 C C . ARG A 1 249 ? -7.872 7.934 2.080 1.00 95.00 249 ARG A C 1
ATOM 2015 O O . ARG A 1 249 ? -8.494 8.135 3.121 1.00 95.00 249 ARG A O 1
ATOM 2022 N N . ALA A 1 250 ? -7.063 8.856 1.552 1.00 94.75 250 ALA A N 1
ATOM 2023 C CA . ALA A 1 250 ? -6.888 10.196 2.114 1.00 94.75 250 ALA A CA 1
ATOM 2024 C C . ALA A 1 250 ? -8.201 10.997 2.174 1.00 94.75 250 ALA A C 1
ATOM 2026 O O . ALA A 1 250 ? -8.501 11.597 3.207 1.00 94.75 250 ALA A O 1
ATOM 2027 N N . SER A 1 251 ? -8.992 10.996 1.093 1.00 93.88 251 SER A N 1
ATOM 2028 C CA . SER A 1 251 ? -10.311 11.646 1.073 1.00 93.88 251 SER A CA 1
ATOM 2029 C C . SER A 1 251 ? -11.253 11.034 2.114 1.00 93.88 251 SER A C 1
ATOM 2031 O O . SER A 1 251 ? -11.872 11.755 2.893 1.00 93.88 251 SER A O 1
ATOM 2033 N N . ARG A 1 252 ? -11.296 9.702 2.205 1.00 93.31 252 ARG A N 1
ATOM 2034 C CA . ARG A 1 252 ? -12.141 8.984 3.166 1.00 93.31 252 ARG A CA 1
ATOM 2035 C C . ARG A 1 252 ? -11.776 9.301 4.613 1.00 93.31 252 ARG A C 1
ATOM 2037 O O . ARG A 1 252 ? -12.653 9.554 5.436 1.00 93.31 252 ARG A O 1
ATOM 2044 N N . LEU A 1 253 ? -10.480 9.344 4.921 1.00 93.06 253 LEU A N 1
ATOM 2045 C CA . LEU A 1 253 ? -9.989 9.759 6.234 1.00 93.06 253 LEU A CA 1
ATOM 2046 C C . LEU A 1 253 ? -10.393 11.206 6.552 1.00 93.06 253 LEU A C 1
ATOM 2048 O O . LEU A 1 253 ? -10.833 11.476 7.669 1.00 93.06 253 LEU A O 1
ATOM 2052 N N . ALA A 1 254 ? -10.310 12.121 5.582 1.00 91.56 254 ALA A N 1
ATOM 2053 C CA . ALA A 1 254 ? -10.742 13.509 5.750 1.00 91.56 254 ALA A CA 1
ATOM 2054 C C . ALA A 1 254 ? -12.245 13.639 6.058 1.00 91.56 254 ALA A C 1
ATOM 2056 O O . ALA A 1 254 ? -12.637 14.503 6.848 1.00 91.56 254 ALA A O 1
ATOM 2057 N N . ASP A 1 255 ? -13.065 12.765 5.473 1.00 89.69 255 ASP A N 1
ATOM 2058 C CA . ASP A 1 255 ? -14.519 12.762 5.638 1.00 89.69 255 ASP A CA 1
ATOM 2059 C C . ASP A 1 255 ? -14.988 12.032 6.906 1.00 89.69 255 ASP A C 1
ATOM 2061 O O . ASP A 1 255 ? -15.987 12.425 7.497 1.00 89.69 255 ASP A O 1
ATOM 2065 N N . SER A 1 256 ? -14.235 11.036 7.387 1.00 85.94 256 SER A N 1
ATOM 2066 C CA . SER A 1 256 ? -14.588 10.205 8.557 1.00 85.94 256 SER A CA 1
ATOM 2067 C C . SER A 1 256 ? -14.716 10.949 9.895 1.00 85.94 256 SER A C 1
ATOM 2069 O O . SER A 1 256 ? -15.210 10.394 10.876 1.00 85.94 256 SER A O 1
ATOM 2071 N N . LYS A 1 257 ? -14.224 12.191 9.962 1.00 71.62 257 LYS A N 1
ATOM 2072 C CA . LYS A 1 257 ? -14.240 13.046 11.160 1.00 71.62 257 LYS A CA 1
ATOM 2073 C C . LYS A 1 257 ? -14.916 14.402 10.901 1.00 71.62 257 LYS A C 1
ATOM 2075 O O . LYS A 1 257 ? -14.617 15.364 11.614 1.00 71.62 257 LYS A O 1
ATOM 2080 N N . LYS A 1 258 ? -15.748 14.494 9.858 1.00 57.28 258 LYS A N 1
ATOM 2081 C CA . LYS A 1 258 ? -16.728 15.579 9.694 1.00 57.28 258 LYS A CA 1
ATOM 2082 C C . LYS A 1 258 ? -17.910 15.348 10.627 1.00 57.28 258 LYS A C 1
ATOM 2084 O O . LYS A 1 258 ? -18.380 16.366 11.173 1.00 57.28 258 LYS A O 1
#

Solvent-accessible surface area (backbone atoms only — not comparable to full-atom values): 14530 Å² total; per-residue (Å²): 136,62,59,46,68,67,24,48,34,68,46,67,43,43,98,78,26,79,45,36,43,48,5,71,70,41,27,53,46,46,45,72,74,33,20,92,61,77,42,91,51,66,67,40,38,65,41,73,93,72,17,52,41,32,40,37,61,48,60,49,60,55,54,56,49,55,42,55,44,64,60,76,51,91,67,83,80,62,72,61,59,68,48,37,48,52,53,49,65,71,35,88,90,49,55,71,68,56,42,50,49,52,57,56,43,61,45,37,35,50,8,64,36,25,47,43,78,42,65,51,56,89,88,37,75,78,54,23,69,72,35,35,39,69,65,32,85,88,31,59,36,27,49,39,48,42,50,50,50,48,41,38,68,66,56,41,62,98,81,51,85,72,93,72,69,37,61,68,36,74,68,44,43,58,57,48,50,56,32,74,69,36,61,67,46,46,34,61,71,65,60,44,60,67,50,28,76,50,97,81,67,82,46,64,46,82,61,62,71,48,85,83,43,40,74,67,86,54,90,63,93,71,78,50,74,64,56,37,54,41,35,51,54,45,49,48,52,39,48,56,49,52,52,49,32,35,53,49,34,13,46,51,58,33,56,75,76,111

Foldseek 3Di:
DDDLCQQQAAFAADPQGRDSQLHPVNLVLCCVQCCVLQHVDSQLNPHVPSHQKTKAFQADLCQLLQLLCLQQDPDDGDDDLVRSLVSQVPTPLADPVLNVLSVSVSRRRSGNLRIFIAGPDPPDCQQGLRNCLCPPPQNPNHNQSSLVLLCQQQLNDPPRDHPRNSCVDPSNNVSCVSLVSDSLSVCVSRLNCLQAPDSVRPHGDDQDDDPVLAPRPDSDPDNDPVRSVSSSVSSVVNSVSVVVSSSVSSVVSVVVVD

Secondary structure (DSSP, 8-state):
---HHHHTSB---BTTBS-GGGSHHHHHHHHHHHHHHH-S-GGGGSSTTT-SEEEEESS-HHHHHHHHHTTT--SPPPPHHHHHHHHHHH-TTS-HHHHHHHHHHHHHHTBGGGEEEEE--TT-TTTSHHHHHHH-TTTTT-HHHHHHHHIIIIIS-TT---SS-GGGSHHHHHHHGGGTT-HHHHHHHTT-GGGBSSTT--SBPP-SPPTTT---SS--S---HHHHHHHHHHHHHHHHHHHHHHHHHHHHHHHTT-

Sequence (258 aa):
MTDKLFFTSEVIGDKYSTDPDSAGKSRKFYAKYWENTLSPNCTDYSTAGKAIYRGDTTISFNTIAGSVLRLVMTADMPQGSFARLQAIQSSELITDDLKRQFTEFQKLYHSLANFLPLPDDKWHRHTNMNTAKGASAAYHDFPDLFYQAVHDQVFGGPNAVVTEPVFTTNKSLAYFKRFNGQWRQFVEQNYLQDFFTDDTYNEFIRLAPTDTDIVLYRARKVVTPMDRENGMAYAQYFLTTAMTILNNRASRLADSKK

pLDDT: mean 84.96, std 12.23, range [47.94, 98.38]

Mean predicted aligned error: 5.98 Å